Protein AF-A0A9D8AF44-F1 (afdb_monomer_lite)

Radius of gyration: 19.24 Å; chains: 1; bounding box: 56×45×48 Å

Secondary structure (DSSP, 8-state):
------S------EEEEEEEETTTEEEEEEEPP--HHHHTT-HHHHHHHHHHHHHHHHHHT-S-EE--TTHHHHHHHTT-PPPTTEE-SHHHHHHHHHHHHHHHHHHTT--GGG-EEEEE--SHHHHHHHHHHHHTT-EEEEE-SS--STTEEPTTT-HHHHHH-SEEEE--SSGGGGHHHHTTS-TT-EEEE--SSPP--TT----PEEEE--EEETT-EEESPPTTS-TTPBPHHHHHHHHHHHH-----S-HHHHHHHHHHTTEEE--B-

Sequence (273 aa):
MWIKRTGLVDTKPSFIGFARCGKCGRGLVLGIPNYIAELTKSKEKCKRVIRNLELIQRIVGVKSVAIAGQLPSVMNKCGVKLPKNFVNGVRGTVFSVVETISQVFLKHDIQKEKAQIVVIGVGYVGSILIKTLQQMKYSVVGIDIKRTKDGIVLPNEADAVLKNSRVVVVLTPRGSDFVPYMKKINKRAVVIDDTHPKIKVGDLDCGNIFYKVAVGMDGVEFFPKLPGYKKDWVPGCVVEAMSVACTADFTGKDQLLFNKQTSELGFYPHLVN

pLDDT: mean 86.73, std 12.72, range [22.44, 97.81]

Foldseek 3Di:
DDDPDPDDQDLAWDFDWKKAFPQLGIGTDTDGPDPLVVLLVDLPSLVVNLVNVVVVCVVVVAQAAFDDACSLVSCVSSVHDHPLRYDPLLLLQLLLVVQLVVVVCVVVVPDQVQAEEEEEDCPDNNVVNQVVCVVVVGHYAYEYCDCPDPRYDYPVRCLVVQQRHQEYEYPDQALVVCVSSLVRHHLNHEYEWPYVVTNDCPPDNSNYHYWYRWKFAPRIAIVPQDVPDDRRTDRSSVLVSSLCSSPVDSPPDDSVVVSVSSVVNGIHTDRHD

Structure (mmCIF, N/CA/C/O backbone):
data_AF-A0A9D8AF44-F1
#
_entry.id   AF-A0A9D8AF44-F1
#
loop_
_atom_site.group_PDB
_atom_site.id
_atom_site.type_symbol
_atom_site.label_atom_id
_atom_site.label_alt_id
_atom_site.label_comp_id
_atom_site.label_asym_id
_atom_site.label_entity_id
_atom_site.label_seq_id
_atom_site.pdbx_PDB_ins_code
_atom_site.Cartn_x
_atom_site.Cartn_y
_atom_site.Cartn_z
_atom_site.occupancy
_atom_site.B_iso_or_equiv
_atom_site.auth_seq_id
_atom_site.auth_comp_id
_atom_site.auth_asym_id
_atom_site.auth_atom_id
_atom_site.pdbx_PDB_model_num
ATOM 1 N N . MET A 1 1 ? 29.607 -26.892 -11.242 1.00 27.94 1 MET A N 1
ATOM 2 C CA . MET A 1 1 ? 30.683 -25.877 -11.251 1.00 27.94 1 MET A CA 1
ATOM 3 C C . MET A 1 1 ? 30.242 -24.714 -10.364 1.00 27.94 1 MET A C 1
ATOM 5 O O . MET A 1 1 ? 29.412 -23.918 -10.778 1.00 27.94 1 MET A O 1
ATOM 9 N N . TRP A 1 2 ? 30.686 -24.689 -9.105 1.00 22.44 2 TRP A N 1
ATOM 10 C CA . TRP A 1 2 ? 30.313 -23.657 -8.129 1.00 22.44 2 TRP A CA 1
ATOM 11 C C . TRP A 1 2 ? 31.352 -22.538 -8.161 1.00 22.44 2 TRP A C 1
ATOM 13 O O . TRP A 1 2 ? 32.463 -22.702 -7.663 1.00 22.44 2 TRP A O 1
ATOM 23 N N . ILE A 1 3 ? 31.005 -21.401 -8.763 1.00 27.06 3 ILE A N 1
ATOM 24 C CA . ILE A 1 3 ? 31.841 -20.202 -8.690 1.00 27.06 3 ILE A CA 1
ATOM 25 C C . ILE A 1 3 ? 31.595 -19.558 -7.323 1.00 27.06 3 ILE A C 1
ATOM 27 O O . ILE A 1 3 ? 30.537 -18.975 -7.079 1.00 27.06 3 ILE A O 1
ATOM 31 N N . LYS A 1 4 ? 32.587 -19.655 -6.429 1.00 28.53 4 LYS A N 1
ATOM 32 C CA . LYS A 1 4 ? 32.702 -18.794 -5.243 1.00 28.53 4 LYS A CA 1
ATOM 33 C C . LYS A 1 4 ? 32.738 -17.337 -5.720 1.00 28.53 4 LYS A C 1
ATOM 35 O O . LYS A 1 4 ? 33.758 -16.878 -6.224 1.00 28.53 4 LYS A O 1
ATOM 40 N N . ARG A 1 5 ? 31.632 -16.603 -5.573 1.00 34.19 5 ARG A N 1
ATOM 41 C CA . ARG A 1 5 ? 31.619 -15.146 -5.765 1.00 34.19 5 ARG A CA 1
ATOM 42 C C . ARG A 1 5 ? 32.232 -14.476 -4.543 1.00 34.19 5 ARG A C 1
ATOM 44 O O . ARG A 1 5 ? 31.600 -14.335 -3.502 1.00 34.19 5 ARG A O 1
ATOM 51 N N . THR A 1 6 ? 33.480 -14.070 -4.696 1.00 35.69 6 THR A N 1
ATOM 52 C CA . THR A 1 6 ? 34.176 -13.140 -3.816 1.00 35.69 6 THR A CA 1
ATOM 53 C C . THR A 1 6 ? 33.590 -11.727 -3.981 1.00 35.69 6 THR A C 1
ATOM 55 O O . THR A 1 6 ? 33.428 -11.233 -5.093 1.00 35.69 6 THR A O 1
ATOM 58 N N . GLY A 1 7 ? 33.232 -11.078 -2.868 1.00 37.19 7 GLY A N 1
ATOM 59 C CA . GLY A 1 7 ? 33.277 -9.617 -2.660 1.00 37.19 7 GLY A CA 1
ATOM 60 C C . GLY A 1 7 ? 32.427 -8.647 -3.503 1.00 37.19 7 GLY A C 1
ATOM 61 O O . GLY A 1 7 ? 32.421 -7.459 -3.187 1.00 37.19 7 GLY A O 1
ATOM 62 N N . LEU A 1 8 ? 31.706 -9.071 -4.543 1.00 40.91 8 LEU A N 1
ATOM 63 C CA . LEU A 1 8 ? 30.914 -8.170 -5.394 1.00 40.91 8 LEU A CA 1
ATOM 64 C C . LEU A 1 8 ? 29.435 -8.183 -5.003 1.00 40.91 8 LEU A C 1
ATOM 66 O O . LEU A 1 8 ? 28.703 -9.129 -5.280 1.00 40.91 8 LEU A O 1
ATOM 70 N N . VAL A 1 9 ? 28.999 -7.080 -4.398 1.00 51.41 9 VAL A N 1
ATOM 71 C CA . VAL A 1 9 ? 27.590 -6.755 -4.144 1.00 51.41 9 VAL A CA 1
ATOM 72 C C . VAL A 1 9 ? 26.854 -6.727 -5.484 1.00 51.41 9 VAL A C 1
ATOM 74 O O . VAL A 1 9 ? 27.013 -5.789 -6.274 1.00 51.41 9 VAL A O 1
ATOM 77 N N . ASP A 1 10 ? 26.085 -7.778 -5.769 1.00 63.94 10 ASP A N 1
ATOM 78 C CA . ASP A 1 10 ? 25.412 -7.916 -7.055 1.00 63.94 10 ASP A CA 1
ATOM 79 C C . ASP A 1 10 ? 24.176 -7.009 -7.107 1.00 63.94 10 ASP A C 1
ATOM 81 O O . ASP A 1 10 ? 23.141 -7.263 -6.501 1.00 63.94 10 ASP A O 1
ATOM 85 N N . THR A 1 11 ? 24.312 -5.899 -7.828 1.00 66.88 11 THR A N 1
ATOM 86 C CA . THR A 1 11 ? 23.243 -4.917 -8.096 1.00 66.88 11 THR A CA 1
ATOM 87 C C . THR A 1 11 ? 22.452 -5.273 -9.355 1.00 66.88 11 THR A C 1
ATOM 89 O O . THR A 1 11 ? 21.680 -4.450 -9.859 1.00 66.88 11 THR A O 1
ATOM 92 N N . LYS A 1 12 ? 22.667 -6.470 -9.914 1.00 82.88 12 LYS A N 1
ATOM 93 C CA . LYS A 1 12 ? 21.952 -6.953 -11.090 1.00 82.88 12 LYS A CA 1
ATOM 94 C C . LYS A 1 12 ? 20.582 -7.497 -10.675 1.00 82.88 12 LYS A C 1
ATOM 96 O O . LYS A 1 12 ? 20.511 -8.424 -9.866 1.00 82.88 12 LYS A O 1
ATOM 101 N N . PRO A 1 13 ? 19.489 -6.946 -11.228 1.00 86.75 13 PRO A N 1
ATOM 102 C CA . PRO A 1 1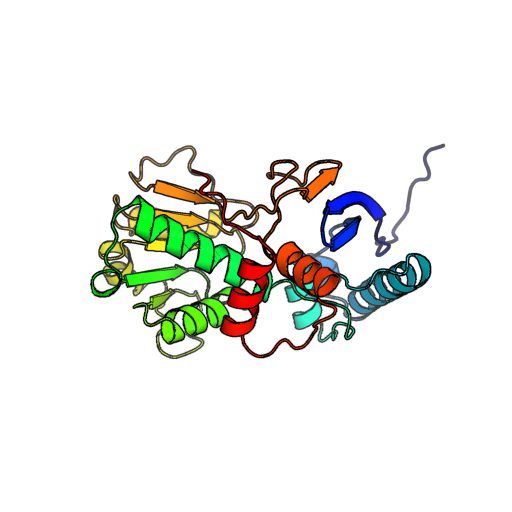3 ? 18.177 -7.558 -11.103 1.00 86.75 13 PRO A CA 1
ATOM 103 C C . PRO A 1 13 ? 18.213 -8.976 -11.681 1.00 86.75 13 PRO A C 1
ATOM 105 O O . PRO A 1 13 ? 18.765 -9.201 -12.757 1.00 86.75 13 PRO A O 1
ATOM 108 N N . SER A 1 14 ? 17.628 -9.923 -10.960 1.00 89.25 14 SER A N 1
ATOM 109 C CA . SER A 1 14 ? 17.472 -11.313 -11.378 1.00 89.25 14 SER A CA 1
ATOM 110 C C . SER A 1 14 ? 16.014 -11.574 -11.720 1.00 89.25 14 SER A C 1
ATOM 112 O O . SER A 1 14 ? 15.116 -11.098 -11.027 1.00 89.25 14 SER A O 1
ATOM 114 N N . PHE A 1 15 ? 15.765 -12.331 -12.782 1.00 90.81 15 PHE A N 1
ATOM 115 C CA . PHE A 1 15 ? 14.418 -12.784 -13.103 1.00 90.81 15 PHE A CA 1
ATOM 116 C C . PHE A 1 15 ? 13.917 -13.735 -12.012 1.00 90.81 15 PHE A C 1
ATOM 118 O O . PHE A 1 15 ? 14.604 -14.698 -11.676 1.00 90.81 15 PHE A O 1
ATOM 125 N N . ILE A 1 16 ? 12.737 -13.452 -11.456 1.00 91.31 16 ILE A N 1
ATOM 126 C CA . ILE A 1 16 ? 12.123 -14.288 -10.413 1.00 91.31 16 ILE A CA 1
ATOM 127 C C . ILE A 1 16 ? 10.718 -14.768 -10.772 1.00 91.31 16 ILE A C 1
ATOM 129 O O . ILE A 1 16 ? 10.158 -15.573 -10.035 1.00 91.31 16 ILE A O 1
ATOM 133 N N . GLY A 1 17 ? 10.146 -14.297 -11.881 1.00 93.25 17 GLY A N 1
ATOM 134 C CA . GLY A 1 17 ? 8.823 -14.712 -12.328 1.00 93.25 17 GLY A CA 1
ATOM 135 C C . GLY A 1 17 ? 8.223 -13.795 -13.381 1.00 93.25 17 GLY A C 1
ATOM 136 O O . GLY A 1 17 ? 8.816 -12.793 -13.783 1.00 93.25 17 GLY A O 1
ATOM 137 N N . PHE A 1 18 ? 7.008 -14.119 -13.799 1.00 93.94 18 PHE A N 1
ATOM 138 C CA . PHE A 1 18 ? 6.204 -13.305 -14.700 1.00 93.94 18 PHE A CA 1
ATOM 139 C C . PHE A 1 18 ? 4.831 -13.014 -14.099 1.00 93.94 18 PHE A C 1
ATOM 141 O O . PHE A 1 18 ? 4.340 -13.730 -13.226 1.00 93.94 18 PHE A O 1
ATOM 148 N N . ALA A 1 19 ? 4.213 -11.951 -14.595 1.00 92.75 19 ALA A N 1
ATOM 149 C CA . ALA A 1 19 ? 2.817 -11.629 -14.364 1.00 92.75 19 ALA A CA 1
ATOM 150 C C . ALA A 1 19 ? 2.079 -11.661 -15.704 1.00 92.75 19 ALA A C 1
ATOM 152 O O . ALA A 1 19 ? 2.614 -11.227 -16.727 1.00 92.75 19 ALA A O 1
ATOM 153 N N . ARG A 1 20 ? 0.847 -12.155 -15.714 1.00 93.12 20 ARG A N 1
ATOM 154 C CA . ARG A 1 20 ? -0.084 -12.019 -16.837 1.00 93.12 20 ARG A CA 1
ATOM 155 C C . ARG A 1 20 ? -1.310 -11.251 -16.379 1.00 93.12 20 ARG A C 1
ATOM 157 O O . ARG A 1 20 ? -1.714 -11.387 -15.234 1.00 93.12 20 ARG A O 1
ATOM 164 N N . CYS A 1 21 ? -1.876 -10.455 -17.271 1.00 89.81 21 CYS A N 1
ATOM 165 C CA . CYS A 1 21 ? -3.124 -9.735 -17.101 1.00 89.81 21 CYS A CA 1
ATOM 166 C C . CYS A 1 21 ? -3.843 -9.716 -18.449 1.00 89.81 21 CYS A C 1
ATOM 168 O O . CYS A 1 21 ? -3.271 -9.264 -19.442 1.00 89.81 21 CYS A O 1
ATOM 170 N N . GLY A 1 22 ? -5.098 -10.169 -18.490 1.00 85.50 22 GLY A N 1
ATOM 171 C CA . GLY A 1 22 ? -5.896 -10.166 -19.721 1.00 85.50 22 GLY A CA 1
ATOM 172 C C . GLY A 1 22 ? -6.021 -8.779 -20.366 1.00 85.50 22 GLY A C 1
ATOM 173 O O . GLY A 1 22 ? -6.024 -8.682 -21.588 1.00 85.50 22 GLY A O 1
ATOM 174 N N . LYS A 1 23 ? -6.053 -7.706 -19.558 1.00 85.06 23 LYS A N 1
ATOM 175 C CA . LYS A 1 23 ? -6.165 -6.318 -20.046 1.00 85.06 23 LYS A CA 1
ATOM 176 C C . LYS A 1 23 ? -4.817 -5.612 -20.239 1.00 85.06 23 LYS A C 1
ATOM 178 O O . LYS A 1 23 ? -4.648 -4.889 -21.212 1.00 85.06 23 LYS A O 1
ATOM 183 N N . CYS A 1 24 ? -3.857 -5.807 -19.329 1.00 82.38 24 CYS A N 1
ATOM 184 C CA . CYS A 1 24 ? -2.585 -5.066 -19.346 1.00 82.38 24 CYS A CA 1
ATOM 185 C C . CYS A 1 24 ? -1.422 -5.832 -20.010 1.00 82.38 24 CYS A C 1
ATOM 187 O O . CYS A 1 24 ? -0.321 -5.296 -20.128 1.00 82.38 24 CYS A O 1
ATOM 189 N N . GLY A 1 25 ? -1.634 -7.082 -20.438 1.00 87.81 25 GLY A N 1
ATOM 190 C CA . GLY A 1 25 ? -0.626 -7.906 -21.103 1.00 87.81 25 GLY A CA 1
ATOM 191 C C . GLY A 1 25 ? 0.252 -8.704 -20.134 1.00 87.81 25 GLY A C 1
ATOM 192 O O . GLY A 1 25 ? -0.232 -9.303 -19.176 1.00 87.81 25 GLY A O 1
ATOM 193 N N . ARG A 1 26 ? 1.556 -8.779 -20.412 1.00 91.12 26 ARG A N 1
ATOM 194 C CA . ARG A 1 26 ? 2.525 -9.564 -19.628 1.00 91.12 26 ARG A CA 1
ATOM 195 C C . ARG A 1 26 ? 3.536 -8.643 -18.949 1.00 91.12 26 ARG A C 1
ATOM 197 O O . ARG A 1 26 ? 3.915 -7.619 -19.507 1.00 91.12 26 ARG A O 1
ATOM 204 N N . GLY A 1 27 ? 3.994 -9.036 -17.767 1.00 91.50 27 GLY A N 1
ATOM 205 C CA . GLY A 1 27 ? 5.011 -8.340 -16.987 1.00 91.50 27 GLY A CA 1
ATOM 206 C C . GLY A 1 27 ? 6.106 -9.289 -16.513 1.00 91.50 27 GLY A C 1
ATOM 207 O O . GLY A 1 27 ? 5.894 -10.496 -16.391 1.00 91.50 27 GLY A O 1
ATOM 208 N N . LEU A 1 28 ? 7.279 -8.730 -16.225 1.00 93.38 28 LEU A N 1
ATOM 209 C CA . LEU A 1 28 ? 8.382 -9.447 -15.591 1.00 93.38 28 LEU A CA 1
ATOM 210 C C . LEU A 1 28 ? 8.469 -9.057 -14.120 1.00 93.38 28 LEU A C 1
ATOM 212 O O . LEU A 1 28 ? 8.356 -7.881 -13.773 1.00 93.38 28 LEU A O 1
ATOM 216 N N . VAL A 1 29 ? 8.727 -10.040 -13.266 1.00 93.06 29 VAL A N 1
ATOM 217 C CA . VAL A 1 29 ? 9.039 -9.833 -11.856 1.00 93.06 29 VAL A CA 1
ATOM 218 C C . VAL A 1 29 ? 10.544 -10.001 -11.687 1.00 93.06 29 VAL A C 1
ATOM 220 O O . VAL A 1 29 ? 11.110 -11.052 -12.000 1.00 93.06 29 VAL A O 1
ATOM 223 N N . LEU A 1 30 ? 11.195 -8.945 -11.201 1.00 91.50 30 LEU A N 1
ATOM 224 C CA . LEU A 1 30 ? 12.638 -8.903 -10.998 1.00 91.50 30 LEU A CA 1
ATOM 225 C C . LEU A 1 30 ? 12.951 -8.785 -9.505 1.00 91.50 30 LEU A C 1
ATOM 227 O O . LEU A 1 30 ? 12.464 -7.885 -8.824 1.00 91.50 30 LEU A O 1
ATOM 231 N N . GLY A 1 31 ? 13.786 -9.688 -9.003 1.00 88.31 31 GLY A N 1
ATOM 232 C CA . GLY A 1 31 ? 14.343 -9.633 -7.660 1.00 88.31 31 GLY A CA 1
ATOM 233 C C . GLY A 1 31 ? 15.671 -8.892 -7.678 1.00 88.31 31 GLY A C 1
ATOM 234 O O . GLY A 1 31 ? 16.541 -9.191 -8.491 1.00 88.31 31 GLY A O 1
ATOM 235 N N . ILE A 1 32 ? 15.851 -7.934 -6.775 1.00 82.56 32 ILE A N 1
ATOM 236 C CA . ILE A 1 32 ? 17.151 -7.297 -6.554 1.00 82.56 32 ILE A CA 1
ATOM 237 C C . ILE A 1 32 ? 17.734 -7.909 -5.276 1.00 82.56 32 ILE A C 1
ATOM 239 O O . ILE A 1 32 ? 17.053 -7.867 -4.248 1.00 82.56 32 ILE A O 1
ATOM 243 N N . PRO A 1 33 ? 18.948 -8.493 -5.317 1.00 71.56 33 PRO A N 1
ATOM 244 C CA . PRO A 1 33 ? 19.594 -9.051 -4.134 1.00 71.56 33 PRO A CA 1
ATOM 245 C C . PRO A 1 33 ? 19.630 -8.010 -3.008 1.00 71.56 33 PRO A C 1
ATOM 247 O O . PRO A 1 33 ? 20.189 -6.920 -3.148 1.00 71.56 33 PRO A O 1
ATOM 250 N N . ASN A 1 34 ? 18.943 -8.320 -1.909 1.00 60.84 34 ASN A N 1
ATOM 251 C CA . ASN A 1 34 ? 18.649 -7.363 -0.850 1.00 60.84 34 ASN A CA 1
ATOM 252 C C . ASN A 1 34 ? 19.887 -7.067 0.004 1.00 60.84 34 ASN A C 1
ATOM 254 O O . AS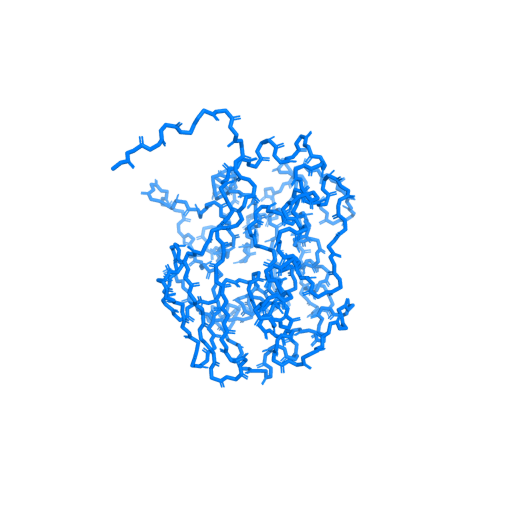N A 1 34 ? 20.182 -7.791 0.949 1.00 60.84 34 ASN A O 1
ATOM 258 N N . TYR A 1 35 ? 20.514 -5.918 -0.240 1.00 71.44 35 TYR A N 1
ATOM 259 C CA . TYR A 1 35 ? 21.354 -5.234 0.745 1.00 71.44 35 TYR A CA 1
ATOM 260 C C . TYR A 1 35 ? 20.811 -3.826 0.987 1.00 71.44 35 TYR A C 1
ATOM 262 O O . TYR A 1 35 ? 21.467 -2.831 0.686 1.00 71.44 35 TYR A O 1
ATOM 270 N N . ILE A 1 36 ? 19.584 -3.712 1.506 1.00 73.56 36 ILE A N 1
ATOM 271 C CA . ILE A 1 36 ? 18.945 -2.409 1.775 1.00 73.56 36 ILE A CA 1
ATOM 272 C C . ILE A 1 36 ? 19.860 -1.496 2.605 1.00 73.56 36 ILE A C 1
ATOM 274 O O . ILE A 1 36 ? 19.986 -0.308 2.304 1.00 73.56 36 ILE A O 1
ATOM 278 N N . ALA A 1 37 ? 20.560 -2.059 3.594 1.00 76.31 37 ALA A N 1
ATOM 279 C CA . ALA A 1 37 ? 21.530 -1.336 4.414 1.00 76.31 37 ALA A CA 1
ATOM 280 C C . ALA A 1 37 ? 22.699 -0.756 3.597 1.00 76.31 37 ALA A C 1
ATOM 282 O O . ALA A 1 37 ? 23.177 0.335 3.899 1.00 76.31 37 ALA A O 1
ATOM 283 N N . GLU A 1 38 ? 23.144 -1.449 2.550 1.00 80.25 38 GLU A N 1
ATOM 284 C CA . GLU A 1 38 ? 24.223 -0.977 1.683 1.00 80.25 38 GLU A CA 1
ATOM 285 C C . GLU A 1 38 ? 23.739 -0.000 0.615 1.00 80.25 38 GLU A C 1
ATOM 287 O O . GLU A 1 38 ? 24.419 0.988 0.343 1.00 80.25 38 GLU A O 1
ATOM 292 N N . LEU A 1 39 ? 22.573 -0.259 0.015 1.00 82.88 39 LEU A N 1
ATOM 293 C CA . LEU A 1 39 ? 21.967 0.639 -0.967 1.00 82.88 39 LEU A CA 1
ATOM 294 C C . LEU A 1 39 ? 21.691 2.004 -0.337 1.00 82.88 39 LEU A C 1
ATOM 296 O O . LEU A 1 39 ? 22.053 3.025 -0.910 1.00 82.88 39 LEU A O 1
ATOM 300 N N . THR A 1 40 ? 21.167 2.024 0.892 1.00 82.69 40 THR A N 1
ATOM 301 C CA . THR A 1 40 ? 20.897 3.268 1.634 1.00 82.69 40 THR A CA 1
ATOM 302 C C . THR A 1 40 ? 22.158 4.115 1.842 1.00 82.69 40 THR A C 1
ATOM 304 O O . THR A 1 40 ? 22.068 5.336 1.925 1.00 82.69 40 THR A O 1
ATOM 307 N N . LYS A 1 41 ? 23.338 3.486 1.892 1.00 85.69 41 LYS A N 1
ATOM 308 C CA . LYS A 1 41 ? 24.629 4.159 2.095 1.00 85.69 41 LYS A CA 1
ATOM 309 C C . LYS A 1 41 ? 25.336 4.543 0.790 1.00 85.69 41 LYS A C 1
ATOM 311 O O . LYS A 1 41 ? 26.378 5.184 0.849 1.00 85.69 41 LYS A O 1
ATOM 316 N N . SER A 1 42 ? 24.823 4.154 -0.383 1.00 87.81 42 SER A N 1
ATOM 317 C CA . SER A 1 42 ? 25.526 4.357 -1.655 1.00 87.81 42 SER A CA 1
ATOM 318 C C . SER A 1 42 ? 24.594 4.786 -2.785 1.00 87.81 42 SER A C 1
ATOM 320 O O . SER A 1 42 ? 23.938 3.974 -3.445 1.00 87.81 42 SER A O 1
ATOM 322 N N . LYS A 1 43 ? 24.623 6.089 -3.082 1.00 90.19 43 LYS A N 1
ATOM 323 C CA . LYS A 1 43 ? 23.920 6.680 -4.226 1.00 90.19 43 LYS A CA 1
ATOM 324 C C . LYS A 1 43 ? 24.340 6.036 -5.550 1.00 90.19 43 LYS A C 1
ATOM 326 O O . LYS A 1 43 ? 23.503 5.818 -6.422 1.00 90.19 43 LYS A O 1
ATOM 331 N N . GLU A 1 44 ? 25.607 5.676 -5.695 1.00 90.38 44 GLU A N 1
ATOM 332 C CA . GLU A 1 44 ? 26.180 5.048 -6.886 1.00 90.38 44 GLU A CA 1
ATOM 333 C C . GLU A 1 44 ? 25.633 3.635 -7.101 1.00 90.38 44 GLU A C 1
ATOM 335 O O . GLU A 1 44 ? 25.290 3.287 -8.234 1.00 90.38 44 GLU A O 1
ATOM 340 N N . LYS A 1 45 ? 25.461 2.841 -6.033 1.00 88.88 45 LYS A N 1
ATOM 341 C CA . LYS A 1 45 ? 24.781 1.539 -6.125 1.00 88.88 45 LYS A CA 1
ATOM 342 C C . LYS A 1 45 ? 23.311 1.714 -6.523 1.00 88.88 45 LYS A C 1
ATOM 344 O O . LYS A 1 45 ? 22.849 1.017 -7.423 1.00 88.88 45 LYS A O 1
ATOM 349 N N . CYS A 1 46 ? 22.604 2.685 -5.942 1.00 89.88 46 CYS A N 1
ATOM 350 C CA . CYS A 1 46 ? 21.223 3.012 -6.319 1.00 89.88 46 CYS A CA 1
ATOM 351 C C . CYS A 1 46 ? 21.100 3.423 -7.797 1.00 89.88 46 CYS A C 1
ATOM 353 O O . CYS A 1 46 ? 20.270 2.878 -8.523 1.00 89.88 46 CYS A O 1
ATOM 355 N N . LYS A 1 47 ? 21.985 4.302 -8.289 1.00 91.19 47 LYS A N 1
ATOM 356 C CA . LYS A 1 47 ? 22.063 4.665 -9.717 1.00 91.19 47 LYS A CA 1
ATOM 357 C C . LYS A 1 47 ? 22.316 3.442 -10.601 1.00 91.19 47 LYS A C 1
ATOM 359 O O . LYS A 1 47 ? 21.730 3.342 -11.672 1.00 91.19 47 LYS A O 1
ATOM 364 N N . ARG A 1 48 ? 23.181 2.516 -10.176 1.00 91.00 48 ARG A N 1
ATOM 365 C CA . ARG A 1 48 ? 23.489 1.293 -10.932 1.00 91.00 48 ARG A CA 1
ATOM 366 C C . ARG A 1 48 ? 22.273 0.375 -11.053 1.00 91.00 48 ARG A C 1
ATOM 368 O O . ARG A 1 48 ? 22.016 -0.124 -12.142 1.00 91.00 48 ARG A O 1
ATOM 375 N N . VAL A 1 49 ? 21.503 0.211 -9.976 1.00 90.56 49 VAL A N 1
ATOM 376 C CA . VAL A 1 49 ? 20.231 -0.529 -10.006 1.00 90.56 49 VAL A CA 1
ATOM 377 C C . VAL A 1 49 ? 19.268 0.092 -11.020 1.00 90.56 49 VAL A C 1
ATOM 379 O O . VAL A 1 49 ? 18.758 -0.624 -11.876 1.00 90.56 49 VAL A O 1
ATOM 382 N N . ILE A 1 50 ? 19.072 1.416 -10.983 1.00 91.81 50 ILE A N 1
ATOM 383 C CA . ILE A 1 50 ? 18.187 2.107 -11.937 1.00 91.81 50 ILE A CA 1
ATOM 384 C C . ILE A 1 50 ? 18.668 1.926 -13.380 1.00 91.81 50 ILE A C 1
ATOM 386 O O . ILE A 1 50 ? 17.878 1.504 -14.218 1.00 91.81 50 ILE A O 1
ATOM 390 N N . ARG A 1 51 ? 19.963 2.122 -13.662 1.00 92.50 51 ARG A N 1
ATOM 391 C CA . ARG A 1 51 ? 20.524 1.917 -15.012 1.00 92.50 51 ARG A CA 1
ATOM 392 C C . ARG A 1 51 ? 20.300 0.496 -15.533 1.00 92.50 51 ARG A C 1
ATOM 394 O O . ARG A 1 51 ? 19.976 0.320 -16.704 1.00 92.50 51 ARG A O 1
ATOM 401 N N . ASN A 1 52 ? 20.460 -0.513 -14.674 1.00 91.56 52 ASN A N 1
ATOM 402 C CA . ASN A 1 52 ? 20.209 -1.906 -15.041 1.00 91.56 52 ASN A CA 1
ATOM 403 C C . ASN A 1 52 ? 18.726 -2.135 -15.369 1.00 91.56 52 ASN A C 1
ATOM 405 O O . ASN A 1 52 ? 18.415 -2.794 -16.357 1.00 91.56 52 ASN A O 1
ATOM 409 N N . LEU A 1 53 ? 17.813 -1.566 -14.578 1.00 92.12 53 LEU A N 1
ATOM 410 C CA . LEU A 1 53 ? 16.375 -1.656 -14.838 1.00 92.12 53 LEU A CA 1
ATOM 411 C C . LEU A 1 53 ? 15.973 -0.915 -16.122 1.00 92.12 53 LEU A C 1
ATOM 413 O O . LEU A 1 53 ? 15.162 -1.435 -16.877 1.00 92.12 53 LEU A O 1
ATOM 417 N N . GLU A 1 54 ? 16.559 0.248 -16.416 1.00 92.94 54 GLU A N 1
ATOM 418 C CA . GLU A 1 54 ? 16.333 0.980 -17.674 1.00 92.94 54 GLU A CA 1
ATOM 419 C C . GLU A 1 54 ? 16.856 0.217 -18.896 1.00 92.94 54 GLU A C 1
ATOM 421 O O . GLU A 1 54 ? 16.271 0.284 -19.978 1.00 92.94 54 GLU A O 1
ATOM 426 N N . LEU A 1 55 ? 17.979 -0.494 -18.753 1.00 92.56 55 LEU A N 1
ATOM 427 C CA . LEU A 1 55 ? 18.503 -1.355 -19.809 1.00 92.56 55 LEU A CA 1
ATOM 428 C C . LEU A 1 55 ? 17.552 -2.529 -20.066 1.00 92.56 55 LEU A C 1
ATOM 430 O O . LEU A 1 55 ? 17.176 -2.764 -21.211 1.00 92.56 55 LEU A O 1
ATOM 434 N N . ILE A 1 56 ? 17.113 -3.215 -19.007 1.00 91.69 56 ILE A N 1
ATOM 435 C CA . ILE A 1 56 ? 16.136 -4.307 -19.113 1.00 91.69 56 ILE A CA 1
ATOM 436 C C . ILE A 1 56 ? 14.828 -3.792 -19.716 1.00 91.69 56 ILE A C 1
ATOM 438 O O . ILE A 1 56 ? 14.286 -4.430 -20.613 1.00 91.69 56 ILE A O 1
ATOM 442 N N . GLN A 1 57 ? 14.352 -2.619 -19.289 1.00 91.06 57 GLN A N 1
ATOM 443 C CA . GLN A 1 57 ? 13.150 -2.011 -19.848 1.00 91.06 57 GLN A CA 1
ATOM 444 C C . GLN A 1 57 ? 13.264 -1.835 -21.362 1.00 91.06 57 GLN A C 1
ATOM 446 O O . GLN A 1 57 ? 12.329 -2.186 -22.077 1.00 91.06 57 GLN A O 1
ATOM 451 N N . ARG A 1 58 ? 14.393 -1.303 -21.845 1.00 91.06 58 ARG A N 1
ATOM 452 C CA . ARG A 1 58 ? 14.628 -1.082 -23.278 1.00 91.06 58 ARG A CA 1
ATOM 453 C C . ARG A 1 58 ? 14.720 -2.385 -24.065 1.00 91.06 58 ARG A C 1
ATOM 455 O O . ARG A 1 58 ? 14.156 -2.458 -25.147 1.00 91.06 58 ARG A O 1
ATOM 462 N N . ILE A 1 59 ? 15.391 -3.398 -23.518 1.00 91.81 59 ILE A N 1
ATOM 463 C CA . ILE A 1 59 ? 15.550 -4.706 -24.173 1.00 91.81 59 ILE A CA 1
ATOM 464 C C . ILE A 1 59 ? 14.212 -5.449 -24.259 1.00 91.81 59 ILE A C 1
ATOM 466 O O . ILE A 1 59 ? 13.903 -6.044 -25.284 1.00 91.81 59 ILE A O 1
ATOM 470 N N . VAL A 1 60 ? 13.420 -5.425 -23.186 1.00 89.94 60 VAL A N 1
ATOM 471 C CA . VAL A 1 60 ? 12.146 -6.158 -23.107 1.00 89.94 60 VAL A CA 1
ATOM 472 C C . VAL A 1 60 ? 10.991 -5.365 -23.733 1.00 89.94 60 VAL A C 1
ATOM 474 O O . VAL A 1 60 ? 9.989 -5.949 -24.132 1.00 89.94 60 VAL A O 1
ATOM 477 N N . GLY A 1 61 ? 11.110 -4.039 -23.821 1.00 88.00 61 GLY A N 1
ATOM 478 C CA . GLY A 1 61 ? 10.067 -3.162 -24.353 1.00 88.00 61 GLY A CA 1
ATOM 479 C C . GLY A 1 61 ? 8.892 -2.943 -23.393 1.00 88.00 61 GLY A C 1
ATOM 480 O O . GLY A 1 61 ? 7.760 -2.766 -23.840 1.00 88.00 61 GLY A O 1
ATOM 481 N N . VAL A 1 62 ? 9.117 -2.970 -22.071 1.00 86.81 62 VAL A N 1
ATOM 482 C CA . VAL A 1 62 ? 8.023 -2.763 -21.098 1.00 86.81 62 VAL A CA 1
ATOM 483 C C . VAL A 1 62 ? 7.610 -1.291 -21.007 1.00 86.81 62 VAL A C 1
ATOM 485 O O . VAL A 1 62 ? 8.448 -0.387 -20.937 1.00 86.81 62 VAL A O 1
ATOM 488 N N . LYS A 1 63 ? 6.295 -1.047 -20.949 1.00 85.25 63 LYS A N 1
ATOM 489 C CA . LYS A 1 63 ? 5.716 0.306 -20.881 1.00 85.25 63 LYS A CA 1
ATOM 490 C C . LYS A 1 63 ? 6.037 1.018 -19.566 1.00 85.25 63 LYS A C 1
ATOM 492 O O . LYS A 1 63 ? 6.367 2.199 -19.576 1.00 85.25 63 LYS A O 1
ATOM 497 N N . SER A 1 64 ? 5.966 0.302 -18.447 1.00 87.81 64 SER A N 1
ATOM 498 C CA . SER A 1 64 ? 6.164 0.846 -17.103 1.00 87.81 64 SER A CA 1
ATOM 499 C C . SER A 1 64 ? 6.975 -0.108 -16.224 1.00 87.81 64 SER A C 1
ATOM 501 O O . SER A 1 64 ? 7.037 -1.312 -16.478 1.00 87.81 64 SER A O 1
ATOM 503 N N . VAL A 1 65 ? 7.606 0.437 -15.182 1.00 89.44 65 VAL A N 1
ATOM 504 C CA . VAL A 1 65 ? 8.358 -0.331 -14.178 1.00 89.44 65 VAL A CA 1
ATOM 505 C C . VAL A 1 65 ? 7.915 0.087 -12.776 1.00 89.44 65 VAL A C 1
ATOM 507 O O . VAL A 1 65 ? 8.095 1.239 -12.388 1.00 89.44 65 VAL A O 1
ATOM 510 N N . ALA A 1 66 ? 7.369 -0.841 -11.988 1.00 88.12 66 ALA A N 1
ATOM 511 C CA . ALA A 1 66 ? 7.151 -0.617 -10.557 1.00 88.12 66 ALA A CA 1
ATOM 512 C C . ALA A 1 66 ? 8.440 -0.857 -9.773 1.00 88.12 66 ALA A C 1
ATOM 514 O O . ALA A 1 66 ? 9.057 -1.918 -9.872 1.00 88.12 66 ALA A O 1
ATOM 515 N N . ILE A 1 67 ? 8.793 0.098 -8.919 1.00 88.25 67 ILE A N 1
ATOM 516 C CA . ILE A 1 67 ? 9.747 -0.119 -7.839 1.00 88.25 67 ILE A CA 1
ATOM 517 C C . ILE A 1 67 ? 8.948 -0.480 -6.586 1.00 88.25 67 ILE A C 1
ATOM 519 O O . ILE A 1 67 ? 8.173 0.327 -6.083 1.00 88.25 67 ILE A O 1
ATOM 523 N N . ALA A 1 68 ? 9.130 -1.704 -6.094 1.00 81.62 68 ALA A N 1
ATOM 524 C CA . ALA A 1 68 ? 8.359 -2.262 -4.987 1.00 81.62 68 ALA A CA 1
ATOM 525 C C . ALA A 1 68 ? 9.172 -2.376 -3.685 1.00 81.62 68 ALA A C 1
ATOM 527 O O . ALA A 1 68 ? 10.407 -2.313 -3.672 1.00 81.62 68 ALA A O 1
ATOM 528 N N . GLY A 1 69 ? 8.461 -2.583 -2.574 1.00 78.44 69 GLY A N 1
ATOM 529 C CA . GLY A 1 69 ? 9.050 -2.826 -1.259 1.00 78.44 69 GLY A CA 1
ATOM 530 C C . GLY A 1 69 ? 9.764 -1.600 -0.689 1.00 78.44 69 GLY A C 1
ATOM 531 O O . GLY A 1 69 ? 9.245 -0.489 -0.713 1.00 78.44 69 GLY A O 1
ATOM 532 N N . GLN A 1 70 ? 10.970 -1.796 -0.153 1.00 78.31 70 GLN A N 1
ATOM 533 C CA . GLN A 1 70 ? 11.734 -0.727 0.505 1.00 78.31 70 GLN A CA 1
ATOM 534 C C . GLN A 1 70 ? 12.518 0.156 -0.480 1.00 78.31 70 GLN A C 1
ATOM 536 O O . GLN A 1 70 ? 12.952 1.252 -0.115 1.00 78.31 70 GLN A O 1
ATOM 541 N N . LEU A 1 71 ? 12.683 -0.286 -1.731 1.00 83.69 71 LEU A N 1
ATOM 542 C CA . LEU A 1 71 ? 13.485 0.411 -2.736 1.00 83.69 71 LEU A CA 1
ATOM 543 C C . LEU A 1 71 ? 13.030 1.851 -3.019 1.00 83.69 71 LEU A C 1
ATOM 545 O O . LEU A 1 71 ? 13.914 2.702 -3.087 1.00 83.69 71 LEU A O 1
ATOM 549 N N . PRO A 1 72 ? 11.730 2.198 -3.120 1.00 84.75 72 PRO A N 1
ATOM 550 C CA . PRO A 1 72 ? 11.333 3.587 -3.357 1.00 84.75 72 PRO A CA 1
ATOM 551 C C . PRO A 1 72 ? 11.832 4.534 -2.262 1.00 84.75 72 PRO A C 1
ATOM 553 O O . PRO A 1 72 ? 12.358 5.609 -2.550 1.00 84.75 72 PRO A O 1
ATOM 556 N N . SER A 1 73 ? 11.735 4.106 -0.997 1.00 81.69 73 SER A N 1
ATOM 557 C CA . SER A 1 73 ? 12.239 4.873 0.145 1.00 81.69 73 SER A CA 1
ATOM 558 C C . SER A 1 73 ? 13.761 5.023 0.093 1.00 81.69 73 SER A C 1
ATOM 560 O O . SER A 1 73 ? 14.278 6.116 0.319 1.00 81.69 73 SER A O 1
ATOM 562 N N . VAL A 1 74 ? 14.479 3.950 -0.251 1.00 86.06 74 VAL A N 1
ATOM 563 C CA . VAL A 1 74 ? 15.942 3.966 -0.410 1.00 86.06 74 VAL A CA 1
ATOM 564 C C . VAL A 1 74 ? 16.371 4.915 -1.530 1.00 86.06 74 VAL A C 1
ATOM 566 O O . VAL A 1 74 ? 17.222 5.770 -1.301 1.00 86.06 74 VAL A O 1
ATOM 569 N N . MET A 1 75 ? 15.751 4.829 -2.711 1.00 88.44 75 MET A N 1
ATOM 570 C CA . MET A 1 75 ? 16.052 5.710 -3.847 1.00 88.44 75 MET A CA 1
ATOM 571 C C . MET A 1 75 ? 15.836 7.178 -3.481 1.00 88.44 75 MET A C 1
ATOM 573 O O . MET A 1 75 ? 16.699 8.014 -3.754 1.00 88.44 75 MET A O 1
ATOM 577 N N . ASN A 1 76 ? 14.732 7.475 -2.788 1.00 85.94 76 ASN A N 1
ATOM 578 C CA . ASN A 1 76 ? 14.438 8.819 -2.307 1.00 85.94 76 ASN A CA 1
ATOM 579 C C . ASN A 1 76 ? 15.497 9.317 -1.306 1.00 85.94 76 ASN A C 1
ATOM 581 O O . ASN A 1 76 ? 16.024 10.413 -1.474 1.00 85.94 76 ASN A O 1
ATOM 585 N N . LYS A 1 77 ? 15.877 8.500 -0.310 1.00 86.06 77 LYS A N 1
ATOM 586 C CA . LYS A 1 77 ? 16.929 8.843 0.670 1.00 86.06 77 LYS A CA 1
ATOM 587 C C . LYS A 1 77 ? 18.289 9.089 0.016 1.00 86.06 77 LYS A C 1
ATOM 589 O O . LYS A 1 77 ? 19.010 9.987 0.431 1.00 86.06 77 LYS A O 1
ATOM 594 N N . CYS A 1 78 ? 18.630 8.330 -1.022 1.00 88.12 78 CYS A N 1
ATOM 595 C CA . CYS A 1 78 ? 19.865 8.523 -1.782 1.00 88.12 78 CYS A CA 1
ATOM 596 C C . CYS A 1 78 ? 19.793 9.689 -2.789 1.00 88.12 78 CYS A C 1
ATOM 598 O O . CYS A 1 78 ? 20.773 9.954 -3.492 1.00 88.12 78 CYS A O 1
ATOM 600 N N . GLY A 1 79 ? 18.648 10.368 -2.910 1.00 89.12 79 GLY A N 1
ATOM 601 C CA . GLY A 1 79 ? 18.443 11.443 -3.880 1.00 89.12 79 GLY A CA 1
ATOM 602 C C . GLY A 1 79 ? 18.569 10.967 -5.331 1.00 89.12 79 GLY A C 1
ATOM 603 O O . GLY A 1 79 ? 19.140 11.676 -6.165 1.00 89.12 79 GLY A O 1
ATOM 604 N N . VAL A 1 80 ? 18.112 9.747 -5.625 1.00 89.56 80 VAL A N 1
ATOM 605 C CA . VAL A 1 80 ? 18.040 9.186 -6.981 1.00 89.56 80 VAL A CA 1
ATOM 606 C C . VAL A 1 80 ? 16.615 9.354 -7.494 1.00 89.56 80 VAL A C 1
ATOM 608 O O . VAL A 1 80 ? 15.675 8.782 -6.948 1.00 89.56 80 VAL A O 1
ATOM 611 N N . LYS A 1 81 ? 16.456 10.156 -8.551 1.00 89.31 81 LYS A N 1
ATOM 612 C CA . LYS A 1 81 ? 15.166 10.334 -9.222 1.00 89.31 81 LYS A CA 1
ATOM 613 C C . LYS A 1 81 ? 14.850 9.099 -10.060 1.00 89.31 81 LYS A C 1
ATOM 615 O O . LYS A 1 81 ? 15.727 8.586 -10.753 1.00 89.31 81 LYS A O 1
ATOM 620 N N . LEU A 1 82 ? 13.602 8.645 -9.995 1.00 88.50 82 LEU A N 1
ATOM 621 C CA . LEU A 1 82 ? 13.118 7.578 -10.861 1.00 88.50 82 LEU A CA 1
ATOM 622 C C . LEU A 1 82 ? 12.898 8.117 -12.287 1.00 88.50 82 LEU A C 1
ATOM 624 O O . LEU A 1 82 ? 12.464 9.265 -12.431 1.00 88.50 82 LEU A O 1
ATOM 628 N N . PRO A 1 83 ? 13.190 7.324 -13.333 1.00 89.44 83 PRO A N 1
ATOM 629 C CA . PRO A 1 83 ? 12.862 7.687 -14.710 1.00 89.44 83 PRO A CA 1
ATOM 630 C C . PRO A 1 83 ? 11.351 7.877 -14.908 1.00 89.44 83 PRO A C 1
ATOM 632 O O . PRO A 1 83 ? 10.546 7.350 -14.144 1.00 89.44 83 PRO A O 1
ATOM 635 N N . LYS A 1 84 ? 10.948 8.585 -15.971 1.00 84.31 84 LYS A N 1
ATOM 636 C CA . LYS A 1 84 ? 9.533 8.920 -16.241 1.00 84.31 84 LYS A CA 1
ATOM 637 C C . LYS A 1 84 ? 8.613 7.692 -16.279 1.00 84.31 84 LYS A C 1
ATOM 639 O O . LYS A 1 84 ? 7.490 7.762 -15.797 1.00 84.31 84 LYS A O 1
ATOM 644 N N . ASN A 1 85 ? 9.104 6.577 -16.820 1.00 86.56 85 ASN A N 1
ATOM 645 C CA . ASN A 1 85 ? 8.316 5.353 -16.977 1.00 86.56 85 ASN A CA 1
ATOM 646 C C . ASN A 1 85 ? 8.323 4.457 -15.725 1.00 86.56 85 ASN A C 1
ATOM 648 O O . ASN A 1 85 ? 7.841 3.324 -15.763 1.00 86.56 85 ASN A O 1
ATOM 652 N N . PHE A 1 86 ? 8.910 4.931 -14.628 1.00 90.62 86 PHE A N 1
ATOM 653 C CA . PHE A 1 86 ? 9.008 4.199 -13.378 1.00 90.62 86 PHE A CA 1
ATOM 654 C C . PHE A 1 86 ? 8.023 4.779 -12.372 1.00 90.62 86 PHE A C 1
ATOM 656 O O . PHE A 1 86 ? 7.917 5.993 -12.210 1.00 90.62 86 PHE A O 1
ATOM 663 N N . VAL A 1 87 ? 7.351 3.895 -11.647 1.00 89.44 87 VAL A N 1
ATOM 664 C CA . VAL A 1 87 ? 6.436 4.262 -10.569 1.00 89.44 87 VAL A CA 1
ATOM 665 C C . VAL A 1 87 ? 6.966 3.753 -9.237 1.00 89.44 87 VAL A C 1
ATOM 667 O O . VAL A 1 87 ? 7.635 2.722 -9.157 1.00 89.44 87 VAL A O 1
ATOM 670 N N . ASN A 1 88 ? 6.675 4.496 -8.175 1.00 88.75 88 ASN A N 1
ATOM 671 C CA . ASN A 1 88 ? 7.066 4.146 -6.809 1.00 88.75 88 ASN A CA 1
ATOM 672 C C . ASN A 1 88 ? 6.008 3.297 -6.082 1.00 88.75 88 ASN A C 1
ATOM 674 O O . ASN A 1 88 ? 6.241 2.895 -4.944 1.00 88.75 88 ASN A O 1
ATOM 678 N N . GLY A 1 89 ? 4.859 3.054 -6.722 1.00 89.69 89 GLY A N 1
ATOM 679 C CA . GLY A 1 89 ? 3.792 2.201 -6.216 1.00 89.69 89 GLY A CA 1
ATOM 680 C C . GLY A 1 89 ? 2.903 2.844 -5.153 1.00 89.69 89 GLY A C 1
ATOM 681 O O . GLY A 1 89 ? 1.984 2.197 -4.656 1.00 89.69 89 GLY A O 1
ATOM 682 N N . VAL A 1 90 ? 3.149 4.100 -4.777 1.00 90.12 90 VAL A N 1
ATOM 683 C CA . VAL A 1 90 ? 2.422 4.738 -3.678 1.00 90.12 90 VAL A CA 1
ATOM 684 C C . VAL A 1 90 ? 0.954 4.911 -3.991 1.00 90.12 90 VAL A C 1
ATOM 686 O O . VAL A 1 90 ? 0.130 4.690 -3.107 1.00 90.12 90 VAL A O 1
ATOM 689 N N . ARG A 1 91 ? 0.604 5.280 -5.225 1.00 92.19 91 ARG A N 1
ATOM 690 C CA . ARG A 1 91 ? -0.805 5.492 -5.557 1.00 92.19 91 ARG A CA 1
ATOM 691 C C . ARG A 1 91 ? -1.580 4.202 -5.545 1.00 92.19 91 ARG A C 1
ATOM 693 O O . ARG A 1 91 ? -2.694 4.183 -5.038 1.00 92.19 91 ARG A O 1
ATOM 700 N N . GLY A 1 92 ? -0.976 3.147 -6.080 1.00 93.62 92 GLY A N 1
ATOM 701 C CA . GLY A 1 92 ? -1.563 1.818 -6.076 1.00 93.62 92 GLY A CA 1
ATOM 702 C C . GLY A 1 92 ? -1.751 1.297 -4.652 1.00 93.62 92 GLY A C 1
ATOM 703 O O . GLY A 1 92 ? -2.800 0.736 -4.341 1.00 93.62 92 GLY A O 1
ATOM 704 N N . THR A 1 93 ? -0.801 1.562 -3.749 1.00 94.00 93 THR A N 1
ATOM 705 C CA . THR A 1 93 ? -0.968 1.265 -2.321 1.00 94.00 93 THR A CA 1
ATOM 706 C C . THR A 1 93 ? -2.093 2.087 -1.691 1.00 94.00 93 THR A C 1
ATOM 708 O O . THR A 1 93 ? -2.969 1.506 -1.060 1.00 94.00 93 THR A O 1
ATOM 711 N N . VAL A 1 94 ? -2.128 3.410 -1.885 1.00 95.69 94 VAL A N 1
ATOM 712 C CA . VAL A 1 94 ? -3.198 4.263 -1.333 1.00 95.69 94 VAL A CA 1
ATOM 713 C C . VAL A 1 94 ? -4.569 3.831 -1.854 1.00 95.69 94 VAL A C 1
ATOM 715 O O . VAL A 1 94 ? -5.487 3.690 -1.055 1.00 95.69 94 VAL A O 1
ATOM 718 N N . PHE A 1 95 ? -4.695 3.556 -3.154 1.00 96.31 95 PHE A N 1
ATOM 719 C CA . PHE A 1 95 ? -5.897 2.977 -3.753 1.00 96.31 95 PHE A CA 1
ATOM 720 C C . PHE A 1 95 ? -6.303 1.682 -3.045 1.00 96.31 95 PHE A C 1
ATOM 722 O O . PHE A 1 95 ? -7.419 1.576 -2.552 1.00 96.31 95 PHE A O 1
ATOM 729 N N . SER A 1 96 ? -5.374 0.730 -2.920 1.00 96.31 96 SER A N 1
ATOM 730 C CA . SER A 1 96 ? -5.642 -0.577 -2.307 1.00 96.31 96 SER A CA 1
ATOM 731 C C . SER A 1 96 ? -6.148 -0.447 -0.870 1.00 96.31 96 SER A C 1
ATOM 733 O O . SER A 1 96 ? -7.082 -1.140 -0.464 1.00 96.31 96 SER A O 1
ATOM 735 N N . VAL A 1 97 ? -5.555 0.467 -0.098 1.00 97.31 97 VAL A N 1
ATOM 736 C CA . VAL A 1 97 ? -5.971 0.750 1.278 1.00 97.31 97 VAL A CA 1
ATOM 737 C C . VAL A 1 97 ? -7.345 1.426 1.309 1.00 97.31 97 VAL A C 1
ATOM 739 O O . VAL A 1 97 ? -8.189 1.013 2.097 1.00 97.31 97 VAL A O 1
ATOM 742 N N . VAL A 1 98 ? -7.600 2.424 0.454 1.00 97.44 98 VAL A N 1
ATOM 743 C CA . VAL A 1 98 ? -8.901 3.118 0.364 1.00 97.44 98 VAL A CA 1
ATOM 744 C C . VAL A 1 98 ? -10.023 2.148 0.001 1.00 97.44 98 VAL A C 1
ATOM 746 O O . VAL A 1 98 ? -11.062 2.153 0.655 1.00 97.44 98 VAL A O 1
ATOM 749 N N . GLU A 1 99 ? -9.802 1.278 -0.979 1.00 97.06 99 GLU A N 1
ATOM 750 C CA . GLU A 1 99 ? -10.768 0.249 -1.366 1.00 97.06 99 GLU A CA 1
ATOM 751 C C . GLU A 1 99 ? -11.033 -0.737 -0.222 1.00 97.06 99 GLU A C 1
ATOM 753 O O . GLU A 1 99 ? -12.182 -1.070 0.072 1.00 97.06 99 GLU A O 1
ATOM 758 N N . THR A 1 100 ? -9.980 -1.151 0.490 1.00 96.81 100 THR A N 1
ATOM 759 C CA . THR A 1 100 ? -10.117 -2.015 1.672 1.00 96.81 100 THR A CA 1
ATOM 760 C C . THR A 1 100 ? -10.917 -1.323 2.779 1.00 96.81 100 THR A C 1
ATOM 762 O O . THR A 1 100 ? -11.794 -1.946 3.373 1.00 96.81 100 THR A O 1
ATOM 765 N N . ILE A 1 101 ? -10.672 -0.031 3.034 1.00 97.12 101 ILE A N 1
ATOM 766 C CA . ILE A 1 101 ? -11.443 0.780 3.990 1.00 97.12 101 ILE A CA 1
ATOM 767 C C . ILE A 1 101 ? -12.919 0.811 3.588 1.00 97.12 101 ILE A C 1
ATOM 769 O O . ILE A 1 101 ? -13.765 0.484 4.415 1.00 97.12 101 ILE A O 1
ATOM 773 N N . SER A 1 102 ? -13.238 1.151 2.337 1.00 95.62 102 SER A N 1
ATOM 774 C CA . SER A 1 102 ? -14.622 1.206 1.849 1.00 95.62 102 SER A CA 1
ATOM 775 C C . SER A 1 102 ? -15.355 -0.122 2.063 1.00 95.62 102 SER A C 1
ATOM 777 O O . SER A 1 102 ? -16.476 -0.141 2.571 1.00 95.62 102 SER A O 1
ATOM 779 N N . GLN A 1 103 ? -14.703 -1.246 1.758 1.00 95.69 103 GLN A N 1
ATOM 780 C CA . GLN A 1 103 ? -15.282 -2.574 1.965 1.00 95.69 103 GLN A CA 1
ATOM 781 C C . GLN A 1 103 ? -15.418 -2.958 3.440 1.00 95.69 103 GLN A C 1
ATOM 783 O O . GLN A 1 103 ? -16.393 -3.603 3.819 1.00 95.69 103 GLN A O 1
ATOM 788 N N . VAL A 1 104 ? -14.468 -2.564 4.290 1.00 96.06 104 VAL A N 1
ATOM 789 C CA . VAL A 1 104 ? -14.574 -2.742 5.744 1.00 96.06 104 VAL A CA 1
ATOM 790 C C . VAL A 1 104 ? -15.758 -1.952 6.294 1.00 96.06 104 VAL A C 1
ATOM 792 O O . VAL A 1 104 ? -16.525 -2.495 7.085 1.00 96.06 104 VAL A O 1
ATOM 795 N N . PHE A 1 105 ? -15.945 -0.705 5.861 1.00 96.06 105 PHE A N 1
ATOM 796 C CA . PHE A 1 105 ? -17.075 0.108 6.303 1.00 96.06 105 PHE A CA 1
ATOM 797 C C . PHE A 1 105 ? -18.406 -0.532 5.908 1.00 96.06 105 PHE A C 1
ATOM 799 O O . PHE A 1 105 ? -19.287 -0.653 6.754 1.00 96.06 105 PHE A O 1
ATOM 806 N N . LEU A 1 106 ? -18.516 -1.018 4.669 1.00 95.44 106 LEU A N 1
ATOM 807 C CA . LEU A 1 106 ? -19.706 -1.719 4.192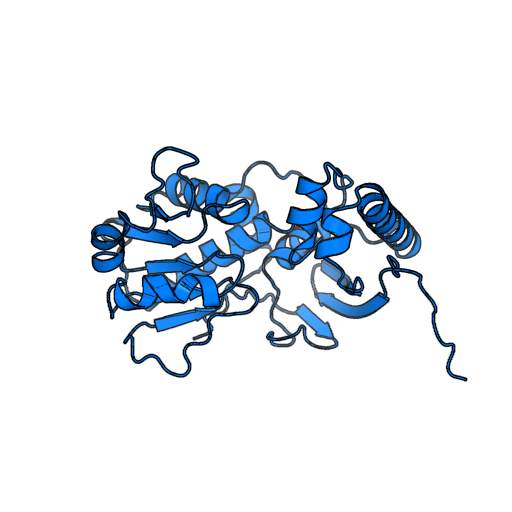 1.00 95.44 106 LEU A CA 1
ATOM 808 C C . LEU A 1 106 ? -19.960 -3.024 4.964 1.00 95.44 106 LEU A C 1
ATOM 810 O O . LEU A 1 106 ? -21.062 -3.251 5.453 1.00 95.44 106 LEU A O 1
ATOM 814 N N . LYS A 1 107 ? -18.940 -3.878 5.106 1.00 95.69 107 LYS A N 1
ATOM 815 C CA . LYS A 1 107 ? -19.072 -5.202 5.736 1.00 95.69 107 LYS A CA 1
ATOM 816 C C . LYS A 1 107 ? -19.442 -5.134 7.216 1.00 95.69 107 LYS A C 1
ATOM 818 O O . LYS A 1 107 ? -20.123 -6.028 7.708 1.00 95.69 107 LYS A O 1
ATOM 823 N N . HIS A 1 108 ? -18.953 -4.119 7.925 1.00 94.38 108 HIS A N 1
ATOM 824 C CA . HIS A 1 108 ? -19.152 -3.963 9.370 1.00 94.38 108 HIS A CA 1
ATOM 825 C C . HIS A 1 108 ? -20.193 -2.894 9.722 1.00 94.38 108 HIS A C 1
ATOM 827 O O . HIS A 1 108 ? -20.258 -2.491 10.881 1.00 94.38 108 HIS A O 1
ATOM 833 N N . ASP A 1 109 ? -20.970 -2.422 8.737 1.00 95.00 109 ASP A N 1
ATOM 834 C CA . ASP A 1 109 ? -21.989 -1.372 8.891 1.00 95.00 109 ASP A CA 1
ATOM 835 C C . ASP A 1 109 ? -21.471 -0.139 9.666 1.00 95.00 109 ASP A C 1
ATOM 837 O O . ASP A 1 109 ? -22.071 0.384 10.611 1.00 95.00 109 ASP A O 1
ATOM 841 N N . ILE A 1 110 ? -20.267 0.311 9.303 1.00 94.56 110 ILE A N 1
ATOM 842 C CA . ILE A 1 110 ? -19.627 1.461 9.937 1.00 94.56 110 ILE A CA 1
ATOM 843 C C . ILE A 1 110 ? -20.095 2.724 9.221 1.00 94.56 110 ILE A C 1
ATOM 845 O O . ILE A 1 110 ? -19.723 2.996 8.082 1.00 94.56 110 ILE A O 1
ATOM 849 N N . GLN A 1 111 ? -20.869 3.536 9.932 1.00 92.94 111 GLN A N 1
ATOM 850 C CA . GLN A 1 111 ? -21.339 4.827 9.440 1.00 92.94 111 GLN A CA 1
ATOM 851 C C . GLN A 1 111 ? -20.182 5.831 9.387 1.00 92.94 111 GLN A C 1
ATOM 853 O O . GLN A 1 111 ? -19.522 6.101 10.398 1.00 92.94 111 GLN A O 1
ATOM 858 N N . LYS A 1 112 ? -19.940 6.392 8.201 1.00 91.81 112 LYS A N 1
ATOM 859 C CA . LYS A 1 112 ? -18.780 7.236 7.897 1.00 91.81 112 LYS A CA 1
ATOM 860 C C . LYS A 1 112 ? -18.679 8.480 8.773 1.00 91.81 112 LYS A C 1
ATOM 862 O O . LYS A 1 112 ? -17.587 8.847 9.194 1.00 91.81 112 LYS A O 1
ATOM 867 N N . GLU A 1 113 ? -19.810 9.086 9.097 1.00 90.69 113 GLU A N 1
ATOM 868 C CA . GLU A 1 113 ? -19.923 10.320 9.878 1.00 90.69 113 GLU A CA 1
ATOM 869 C C . GLU A 1 113 ? -19.658 10.077 11.369 1.00 90.69 113 GLU A C 1
ATOM 871 O O . GLU A 1 113 ? -19.330 11.003 12.107 1.00 90.69 113 GLU A O 1
ATOM 876 N N . LYS A 1 114 ? -19.794 8.825 11.822 1.00 88.31 114 LYS A N 1
ATOM 877 C CA . LYS A 1 114 ? -19.665 8.424 13.231 1.00 88.31 114 LYS A CA 1
ATOM 878 C C . LYS A 1 114 ? -18.334 7.745 13.540 1.00 88.31 114 LYS A C 1
ATOM 880 O O . LYS A 1 114 ? -18.068 7.428 14.698 1.00 88.31 114 LYS A O 1
ATOM 885 N N . ALA A 1 115 ? -17.516 7.478 12.525 1.00 91.44 115 ALA A N 1
ATOM 886 C CA . ALA A 1 115 ? -16.289 6.716 12.666 1.00 91.44 115 ALA A CA 1
ATOM 887 C C . ALA A 1 115 ? -15.059 7.573 12.378 1.00 91.44 115 ALA A C 1
ATOM 889 O O . ALA A 1 115 ? -14.962 8.248 11.355 1.00 91.44 115 ALA A O 1
ATOM 890 N N . GLN A 1 116 ? -14.083 7.485 13.277 1.00 93.44 116 GLN A N 1
ATOM 891 C CA . GLN A 1 116 ? -12.747 8.012 13.058 1.00 93.44 116 GLN A CA 1
ATOM 892 C C . GLN A 1 116 ? -11.820 6.883 12.604 1.00 93.44 116 GLN A C 1
ATOM 894 O O . GLN A 1 116 ? -11.749 5.828 13.245 1.00 93.44 116 GLN A O 1
ATOM 899 N N . ILE A 1 117 ? -11.107 7.124 11.506 1.00 96.75 117 ILE A N 1
ATOM 900 C CA . ILE A 1 117 ? -10.036 6.265 11.006 1.00 96.75 117 ILE A CA 1
ATOM 901 C C . ILE A 1 117 ? -8.725 6.711 11.647 1.00 96.75 117 ILE A C 1
ATOM 903 O O . ILE A 1 117 ? -8.366 7.888 11.605 1.00 96.75 117 ILE A O 1
ATOM 907 N N . VAL A 1 118 ? -7.974 5.771 12.201 1.00 97.06 118 VAL A N 1
ATOM 908 C CA . VAL A 1 118 ? -6.622 6.032 12.702 1.00 97.06 118 VAL A CA 1
ATOM 909 C C . VAL A 1 118 ? -5.609 5.460 11.727 1.00 97.06 118 VAL A C 1
ATOM 911 O O . VAL A 1 118 ? -5.693 4.288 11.388 1.00 97.06 118 VAL A O 1
ATOM 914 N N . VAL A 1 119 ? -4.637 6.257 11.288 1.00 97.50 119 VAL A N 1
ATOM 915 C CA . VAL A 1 119 ? -3.538 5.804 10.421 1.00 97.50 119 VAL A CA 1
ATOM 916 C C . VAL A 1 119 ? -2.240 5.799 11.221 1.00 97.50 119 VAL A C 1
ATOM 918 O O . VAL A 1 119 ? -1.728 6.859 11.574 1.00 97.50 119 VAL A O 1
ATOM 921 N N . ILE A 1 120 ? -1.685 4.618 11.489 1.00 95.94 120 ILE A N 1
ATOM 922 C CA . ILE A 1 120 ? -0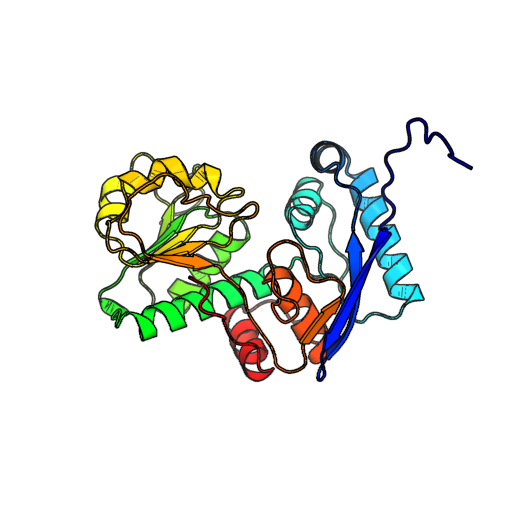.407 4.447 12.190 1.00 95.94 120 ILE A CA 1
ATOM 923 C C . ILE A 1 120 ? 0.713 4.300 11.158 1.00 95.94 120 ILE A C 1
ATOM 925 O O . ILE A 1 120 ? 0.725 3.346 10.382 1.00 95.94 120 ILE A O 1
ATOM 929 N N . GLY A 1 121 ? 1.668 5.230 11.165 1.00 94.06 121 GLY A N 1
ATOM 930 C CA . GLY A 1 121 ? 2.725 5.342 10.156 1.00 94.06 121 GLY A CA 1
ATOM 931 C C . GLY A 1 121 ? 2.374 6.374 9.084 1.00 94.06 121 GLY A C 1
ATOM 932 O O . GLY A 1 121 ? 1.898 6.047 7.997 1.00 94.06 121 GLY A O 1
ATOM 933 N N . VAL A 1 122 ? 2.668 7.645 9.355 1.00 93.00 122 VAL A N 1
ATOM 934 C CA . VAL A 1 122 ? 2.360 8.802 8.495 1.00 93.00 122 VAL A CA 1
ATOM 935 C C . VAL A 1 122 ? 3.571 9.173 7.631 1.00 93.00 122 VAL A C 1
ATOM 937 O O . VAL A 1 122 ? 3.931 10.333 7.434 1.00 93.00 122 VAL A O 1
ATOM 940 N N . GLY A 1 123 ? 4.208 8.144 7.073 1.00 88.19 123 GLY A N 1
ATOM 941 C CA . GLY A 1 123 ? 5.314 8.289 6.137 1.00 88.19 123 GLY A CA 1
ATOM 942 C C . GLY A 1 123 ? 4.851 8.665 4.727 1.00 88.19 123 GLY A C 1
ATOM 943 O O . GLY A 1 123 ? 3.901 9.422 4.507 1.00 88.19 123 GLY A O 1
ATOM 944 N N . TYR A 1 124 ? 5.537 8.104 3.732 1.00 84.56 124 TYR A N 1
ATOM 945 C CA . TYR A 1 124 ? 5.309 8.446 2.329 1.00 84.56 124 TYR A CA 1
ATOM 946 C C . TYR A 1 124 ? 3.893 8.079 1.851 1.00 84.56 124 TYR A C 1
ATOM 948 O O . TYR A 1 124 ? 3.189 8.936 1.329 1.00 84.56 124 TYR A O 1
ATOM 956 N N . VAL A 1 125 ? 3.445 6.848 2.120 1.00 91.06 125 VAL A N 1
ATOM 957 C CA . VAL A 1 125 ? 2.080 6.386 1.808 1.00 91.06 125 VAL A CA 1
ATOM 958 C C . VAL A 1 125 ? 1.055 7.028 2.746 1.00 91.06 125 VAL A C 1
ATOM 960 O O . VAL A 1 125 ? 0.085 7.621 2.281 1.00 91.06 125 VAL A O 1
ATOM 963 N N . GLY A 1 126 ? 1.288 6.965 4.063 1.00 93.88 126 GLY A N 1
ATOM 964 C CA . GLY A 1 126 ? 0.316 7.415 5.065 1.00 93.88 126 GLY A CA 1
ATOM 965 C C . GLY A 1 126 ? -0.066 8.888 4.941 1.00 93.88 126 GLY A C 1
ATOM 966 O O . GLY A 1 126 ? -1.238 9.231 5.067 1.00 93.88 126 GLY A O 1
ATOM 967 N N . SER A 1 127 ? 0.883 9.764 4.603 1.00 91.94 127 SER A N 1
ATOM 968 C CA . SER A 1 127 ? 0.576 11.186 4.407 1.00 91.94 127 SER A CA 1
ATOM 969 C C . SER A 1 127 ? -0.315 11.466 3.188 1.00 91.94 127 SER A C 1
ATOM 971 O O . SER A 1 127 ? -1.111 12.405 3.225 1.00 91.94 127 SER A O 1
ATOM 973 N N . ILE A 1 128 ? -0.215 10.664 2.122 1.00 93.00 128 ILE A N 1
ATOM 974 C CA . ILE A 1 128 ? -1.100 10.764 0.951 1.00 93.00 128 ILE A CA 1
ATOM 975 C C . ILE A 1 128 ? -2.452 10.122 1.264 1.00 93.00 128 ILE A C 1
ATOM 977 O O . ILE A 1 128 ? -3.482 10.707 0.934 1.00 93.00 128 ILE A O 1
ATOM 981 N N . LEU A 1 129 ? -2.467 8.985 1.968 1.00 96.44 129 LEU A N 1
ATOM 982 C CA . LEU A 1 129 ? -3.698 8.333 2.417 1.00 96.44 129 LEU A CA 1
ATOM 983 C C . LEU A 1 129 ? -4.554 9.272 3.274 1.00 96.44 129 LEU A C 1
ATOM 985 O O . LEU A 1 129 ? -5.727 9.449 2.968 1.00 96.44 129 LEU A O 1
ATOM 989 N N . ILE A 1 130 ? -3.979 9.921 4.293 1.00 95.69 130 ILE A N 1
ATOM 990 C CA . ILE A 1 130 ? -4.713 10.856 5.164 1.00 95.69 130 ILE A CA 1
ATOM 991 C C . ILE A 1 130 ? -5.360 11.970 4.339 1.00 95.69 130 ILE A C 1
ATOM 993 O O . ILE A 1 130 ? -6.557 12.207 4.469 1.00 95.69 130 ILE A O 1
ATOM 997 N N . LYS A 1 131 ? -4.598 12.611 3.443 1.00 94.81 131 LYS A N 1
ATOM 998 C CA . LYS A 1 131 ? -5.133 13.663 2.563 1.00 94.81 131 LYS A CA 1
ATOM 999 C C . LYS A 1 131 ? -6.271 13.151 1.684 1.00 94.81 131 LYS A C 1
ATOM 1001 O O . LYS A 1 131 ? -7.286 13.824 1.547 1.00 94.81 131 LYS A O 1
ATOM 1006 N N . THR A 1 132 ? -6.108 11.956 1.126 1.00 96.19 132 THR A N 1
ATOM 1007 C CA . THR A 1 132 ? -7.113 11.316 0.268 1.00 96.19 132 THR A CA 1
ATOM 1008 C C . THR A 1 132 ? -8.396 11.053 1.053 1.00 96.19 132 THR A C 1
ATOM 1010 O O . THR A 1 132 ? -9.477 11.440 0.621 1.00 96.19 132 THR A O 1
ATOM 1013 N N . LEU A 1 133 ? -8.283 10.484 2.257 1.00 96.38 133 LEU A N 1
ATOM 1014 C CA . LEU A 1 133 ? -9.415 10.227 3.147 1.00 96.38 133 LEU A CA 1
ATOM 1015 C C . LEU A 1 133 ? -10.122 11.526 3.567 1.00 96.38 133 LEU A C 1
ATOM 1017 O O . LEU A 1 133 ? -11.351 11.580 3.554 1.00 96.38 133 LEU A O 1
ATOM 1021 N N . GLN A 1 134 ? -9.374 12.594 3.859 1.00 95.00 134 GLN A N 1
ATOM 1022 C CA . GLN A 1 134 ? -9.934 13.918 4.162 1.00 95.00 134 GLN A CA 1
ATOM 1023 C C . GLN A 1 134 ? -10.701 14.513 2.974 1.00 95.00 134 GLN A C 1
ATOM 1025 O O . GLN A 1 134 ? -11.809 15.023 3.149 1.00 95.00 134 GLN A O 1
ATOM 1030 N N . GLN A 1 135 ? -10.156 14.425 1.756 1.00 95.50 135 GLN A N 1
ATOM 1031 C CA . GLN A 1 135 ? -10.854 14.861 0.539 1.00 95.50 135 GLN A CA 1
ATOM 1032 C C . GLN A 1 135 ? -12.137 14.053 0.314 1.00 95.50 135 GLN A C 1
ATOM 1034 O O . GLN A 1 135 ? -13.169 14.617 -0.047 1.00 95.50 135 GLN A O 1
ATOM 1039 N N . MET A 1 136 ? -12.096 12.757 0.629 1.00 95.44 136 MET A N 1
ATOM 1040 C CA . MET A 1 136 ? -13.257 11.873 0.652 1.00 95.44 136 MET A CA 1
ATOM 1041 C C . MET A 1 136 ? -14.175 12.103 1.860 1.00 95.44 136 MET A C 1
ATOM 1043 O O . MET A 1 136 ? -15.132 11.356 2.004 1.00 95.44 136 MET A O 1
ATOM 1047 N N . LYS A 1 137 ? -13.955 13.114 2.710 1.00 95.81 137 LYS A N 1
ATOM 1048 C CA . LYS A 1 137 ? -14.797 13.457 3.875 1.00 95.81 137 LYS A CA 1
ATOM 1049 C C . LYS A 1 137 ? -14.827 12.404 4.993 1.00 95.81 137 LYS A C 1
ATOM 1051 O O . LYS A 1 137 ? -15.806 12.322 5.725 1.00 95.81 137 LYS A O 1
ATOM 1056 N N . TYR A 1 138 ? -13.782 11.592 5.134 1.00 95.38 138 TYR A N 1
ATOM 1057 C CA . TYR A 1 138 ? -13.598 10.765 6.329 1.00 95.38 138 TYR A CA 1
ATOM 1058 C C . TYR A 1 138 ? -12.998 11.586 7.476 1.00 95.38 138 TYR A C 1
ATOM 1060 O O . TYR A 1 138 ? -12.120 12.424 7.258 1.00 95.38 138 TYR A O 1
ATOM 1068 N N . SER A 1 139 ? -13.415 11.286 8.709 1.00 94.62 139 SER A N 1
ATOM 1069 C CA . SER A 1 139 ? -12.693 11.713 9.910 1.00 94.62 139 SER A CA 1
ATOM 1070 C C . SER A 1 139 ? -11.453 10.834 10.075 1.00 94.62 139 SER A C 1
ATOM 1072 O O . SER A 1 139 ? -11.570 9.614 10.195 1.00 94.62 139 SER A O 1
ATOM 1074 N N . VAL A 1 140 ? -10.259 11.429 10.041 1.00 95.06 140 VAL A N 1
ATOM 1075 C CA . VAL A 1 140 ? -8.992 10.686 10.090 1.00 95.06 140 VAL A CA 1
ATOM 1076 C C . VAL A 1 140 ? -7.963 11.375 10.981 1.00 95.06 140 VAL A C 1
ATOM 1078 O O . VAL A 1 140 ? -7.815 12.596 10.941 1.00 95.06 140 VAL A O 1
ATOM 1081 N N . VAL A 1 141 ? -7.231 10.579 11.761 1.00 94.75 141 VAL A N 1
ATOM 1082 C CA . VAL A 1 141 ? -6.115 11.021 12.609 1.00 94.75 141 VAL A CA 1
ATOM 1083 C C . VAL A 1 141 ? -4.877 10.187 12.299 1.00 94.75 141 VAL A C 1
ATOM 1085 O O . VAL A 1 141 ? -4.953 8.965 12.170 1.00 94.75 141 VAL A O 1
ATOM 1088 N N . GLY A 1 142 ? -3.728 10.849 12.172 1.00 95.81 142 GLY A N 1
ATOM 1089 C CA . GLY A 1 142 ? -2.442 10.185 11.984 1.00 95.81 142 GLY A CA 1
ATOM 1090 C C . GLY A 1 142 ? -1.719 9.958 13.310 1.00 95.81 142 GLY A C 1
ATOM 1091 O O . GLY A 1 142 ? -1.735 10.830 14.175 1.00 95.81 142 GLY A O 1
ATOM 1092 N N . ILE A 1 143 ? -1.035 8.825 13.450 1.00 94.81 143 ILE A N 1
ATOM 1093 C CA . ILE A 1 143 ? -0.095 8.555 14.543 1.00 94.81 143 ILE A CA 1
ATOM 1094 C C . ILE A 1 143 ? 1.271 8.238 13.944 1.00 94.81 143 ILE A C 1
ATOM 1096 O O . ILE A 1 143 ? 1.410 7.325 13.126 1.00 94.81 143 ILE A O 1
ATOM 1100 N N . ASP A 1 144 ? 2.294 8.973 14.367 1.00 92.62 144 ASP A N 1
ATOM 1101 C CA . ASP A 1 144 ? 3.673 8.760 13.931 1.00 92.62 144 ASP A CA 1
ATOM 1102 C C . ASP A 1 144 ? 4.650 9.054 15.074 1.00 92.62 144 ASP A C 1
ATOM 1104 O O . ASP A 1 144 ? 4.358 9.838 15.973 1.00 92.62 144 ASP A O 1
ATOM 1108 N N . ILE A 1 145 ? 5.840 8.458 15.021 1.00 87.12 145 ILE A N 1
ATOM 1109 C CA . ILE A 1 145 ? 6.932 8.706 15.970 1.00 87.12 145 ILE A CA 1
ATOM 1110 C C . ILE A 1 145 ? 7.460 10.146 15.906 1.00 87.12 145 ILE A C 1
ATOM 1112 O O . ILE A 1 145 ? 8.170 10.581 16.811 1.00 87.12 145 ILE A O 1
ATOM 1116 N N . LYS A 1 146 ? 7.156 10.883 14.832 1.00 84.19 146 LYS A N 1
ATOM 1117 C CA . LYS A 1 146 ? 7.519 12.292 14.662 1.00 84.19 146 LYS A CA 1
ATOM 1118 C C . LYS A 1 146 ? 6.290 13.114 14.304 1.00 84.19 146 LYS A C 1
ATOM 1120 O O . LYS A 1 146 ? 5.605 12.819 13.325 1.00 84.19 146 LYS A O 1
ATOM 1125 N N . ARG A 1 147 ? 6.074 14.220 15.019 1.00 79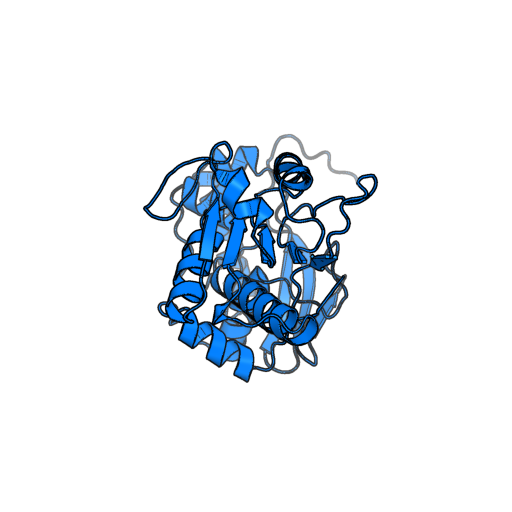.00 147 ARG A N 1
ATOM 1126 C CA . ARG A 1 147 ? 5.076 15.222 14.633 1.00 79.00 147 ARG A CA 1
ATOM 1127 C C . ARG A 1 147 ? 5.621 16.001 13.437 1.00 79.00 147 ARG A C 1
ATOM 1129 O O . ARG A 1 147 ? 6.422 16.915 13.585 1.00 79.00 147 ARG A O 1
ATOM 1136 N N . THR A 1 148 ? 5.263 15.559 12.235 1.00 72.25 148 THR A N 1
ATOM 1137 C CA . THR A 1 148 ? 5.765 16.157 10.987 1.00 72.25 148 THR A CA 1
ATOM 1138 C C . THR A 1 148 ? 4.822 17.208 10.405 1.00 72.25 148 THR A C 1
ATOM 1140 O O . THR A 1 148 ? 5.260 17.979 9.553 1.00 72.25 148 THR A O 1
ATOM 1143 N N . LYS A 1 149 ? 3.547 17.225 10.831 1.00 73.12 149 LYS A N 1
ATOM 1144 C CA . LYS A 1 149 ? 2.457 18.108 10.373 1.00 73.12 149 LYS A CA 1
ATOM 1145 C C . LYS A 1 149 ? 1.344 18.189 11.426 1.00 73.12 149 LYS A C 1
ATOM 1147 O O . LYS A 1 149 ? 1.274 17.329 12.307 1.00 73.12 149 LYS A O 1
ATOM 1152 N N . ASP A 1 150 ? 0.451 19.163 11.271 1.00 70.12 150 ASP A N 1
ATOM 1153 C CA . ASP A 1 150 ? -0.792 19.260 12.042 1.00 70.12 150 ASP A CA 1
ATOM 1154 C C . ASP A 1 150 ? -1.687 18.029 11.822 1.00 70.12 150 ASP A C 1
ATOM 1156 O O . ASP A 1 150 ? -1.727 17.454 10.731 1.00 70.12 150 ASP A O 1
ATOM 1160 N N . GLY A 1 151 ? -2.387 17.598 12.876 1.00 72.44 151 GLY A N 1
ATOM 1161 C CA . GLY A 1 151 ? -3.234 16.397 12.854 1.00 72.44 151 GLY A CA 1
ATOM 1162 C C . GLY A 1 151 ? -2.489 15.065 13.041 1.00 72.44 151 GLY A C 1
ATOM 1163 O O . GLY A 1 151 ? -3.113 14.006 12.945 1.00 72.44 151 GLY A O 1
ATOM 1164 N N . ILE A 1 152 ? -1.178 15.104 13.318 1.00 85.06 152 ILE A N 1
ATOM 1165 C CA . ILE A 1 152 ? -0.382 13.933 13.715 1.00 85.06 152 ILE A CA 1
ATOM 1166 C C . ILE A 1 152 ? -0.189 13.929 15.233 1.00 85.06 152 ILE A C 1
ATOM 1168 O O . ILE A 1 152 ? 0.389 14.855 15.810 1.00 85.06 152 ILE A O 1
ATOM 1172 N N . VAL A 1 153 ? -0.641 12.850 15.860 1.00 88.38 153 VAL A N 1
ATOM 1173 C CA . VAL A 1 153 ? -0.535 12.588 17.296 1.00 88.38 153 VAL A CA 1
ATOM 1174 C C . VAL A 1 153 ? 0.694 11.719 17.563 1.00 88.38 153 VAL A C 1
ATOM 1176 O O . VAL A 1 153 ? 1.009 10.814 16.785 1.00 88.38 153 VAL A O 1
ATOM 1179 N N . LEU A 1 154 ? 1.411 11.993 18.653 1.00 88.31 154 LEU A N 1
ATOM 1180 C CA . LEU A 1 154 ? 2.549 11.165 19.050 1.00 88.31 154 LEU A CA 1
ATOM 1181 C C . LEU A 1 154 ? 2.080 9.869 19.742 1.00 88.31 154 LEU A C 1
ATOM 1183 O O . LEU A 1 154 ? 0.989 9.831 20.313 1.00 88.31 154 LEU A O 1
ATOM 1187 N N . PRO A 1 155 ? 2.880 8.786 19.760 1.00 85.25 155 PRO A N 1
ATOM 1188 C CA . PRO A 1 155 ? 2.438 7.497 20.306 1.00 85.25 155 PRO A CA 1
ATOM 1189 C C . PRO A 1 155 ? 2.071 7.524 21.800 1.00 85.25 155 PRO A C 1
ATOM 1191 O O . PRO A 1 155 ? 1.261 6.716 22.257 1.00 85.25 155 PRO A O 1
ATOM 1194 N N . ASN A 1 156 ? 2.665 8.441 22.567 1.00 85.19 156 ASN A N 1
ATOM 1195 C CA . ASN A 1 156 ? 2.365 8.692 23.980 1.00 85.19 156 ASN A CA 1
ATOM 1196 C C . ASN A 1 156 ? 1.076 9.508 24.197 1.00 85.19 156 ASN A C 1
ATOM 1198 O O . ASN A 1 156 ? 0.537 9.497 25.296 1.00 85.19 156 ASN A O 1
ATOM 1202 N N . GLU A 1 157 ? 0.569 10.175 23.162 1.00 87.44 157 GLU A N 1
ATOM 1203 C CA . GLU A 1 157 ? -0.658 10.985 23.180 1.00 87.44 157 GLU A CA 1
ATOM 1204 C C . GLU A 1 157 ? -1.857 10.230 22.564 1.00 87.44 157 GLU A C 1
ATOM 1206 O O . GLU A 1 157 ? -2.996 10.691 22.605 1.00 87.44 157 GLU A O 1
ATOM 1211 N N . ALA A 1 158 ? -1.612 9.059 21.969 1.00 89.38 158 ALA A N 1
ATOM 1212 C CA . ALA A 1 158 ? -2.567 8.369 21.107 1.00 89.38 158 ALA A CA 1
ATOM 1213 C C . ALA A 1 158 ? -3.655 7.563 21.840 1.00 89.38 158 ALA A C 1
ATOM 1215 O O . ALA A 1 158 ? -4.590 7.085 21.198 1.00 89.38 158 ALA A O 1
ATOM 1216 N N . ASP A 1 159 ? -3.559 7.386 23.160 1.00 89.94 159 ASP A N 1
ATOM 1217 C CA . ASP A 1 159 ? -4.418 6.466 23.919 1.00 89.94 159 ASP A CA 1
ATOM 1218 C C . ASP A 1 159 ? -5.912 6.776 23.765 1.00 89.94 159 ASP A C 1
ATOM 1220 O O . ASP A 1 159 ? -6.708 5.874 23.499 1.00 89.94 159 ASP A O 1
ATOM 1224 N N . ALA A 1 160 ? -6.301 8.046 23.896 1.00 89.31 160 ALA A N 1
ATOM 1225 C CA . ALA A 1 160 ? -7.699 8.455 23.771 1.00 89.31 160 ALA A CA 1
ATOM 1226 C C . ALA A 1 160 ? -8.245 8.226 22.351 1.00 89.31 160 ALA A C 1
ATOM 1228 O O . ALA A 1 160 ? -9.386 7.799 22.179 1.00 89.31 160 ALA A O 1
ATOM 1229 N N . VAL A 1 161 ? -7.414 8.4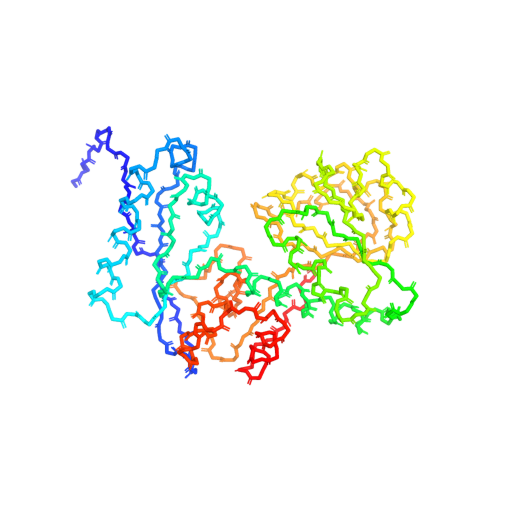66 21.335 1.00 92.00 161 VAL A N 1
ATOM 1230 C CA . VAL A 1 161 ? -7.770 8.280 19.922 1.00 92.00 161 VAL A CA 1
ATOM 1231 C C . VAL A 1 161 ? -7.934 6.788 19.609 1.00 92.00 161 VAL A C 1
ATOM 1233 O O . VAL A 1 161 ? -8.936 6.370 19.032 1.00 92.00 161 VAL A O 1
ATOM 1236 N N . LEU A 1 162 ? -6.994 5.950 20.053 1.00 92.75 162 LEU A N 1
ATOM 1237 C CA . LEU A 1 162 ? -6.994 4.508 19.787 1.00 92.75 162 LEU A CA 1
ATOM 1238 C C . LEU A 1 162 ? -8.160 3.781 20.470 1.00 92.75 162 LEU A C 1
ATOM 1240 O O . LEU A 1 162 ? -8.785 2.919 19.846 1.00 92.75 162 LEU A O 1
ATOM 1244 N N . LYS A 1 163 ? -8.513 4.162 21.706 1.00 91.19 163 LYS A N 1
ATOM 1245 C CA . LYS A 1 163 ? -9.652 3.581 22.444 1.00 91.19 163 LYS A CA 1
ATOM 1246 C C . LYS A 1 163 ? -11.004 3.846 21.778 1.00 91.19 163 LYS A C 1
ATOM 1248 O O . LYS A 1 163 ? -11.910 3.020 21.882 1.00 91.19 163 LYS A O 1
ATOM 1253 N N . ASN A 1 164 ? -11.138 4.974 21.084 1.00 89.00 164 ASN A N 1
ATOM 1254 C CA . ASN A 1 164 ? -12.385 5.377 20.429 1.00 89.00 164 ASN A CA 1
ATOM 1255 C C . ASN A 1 164 ? -12.436 5.015 18.937 1.00 89.00 164 ASN A C 1
ATOM 1257 O O . ASN A 1 164 ? -13.499 5.075 18.321 1.00 89.00 164 ASN A O 1
ATOM 1261 N N . SER A 1 165 ? -11.307 4.616 18.351 1.00 90.56 165 SER A N 1
ATOM 1262 C CA . SER A 1 165 ? -11.236 4.247 16.940 1.00 90.56 165 SER A CA 1
ATOM 1263 C C . SER A 1 165 ? -12.006 2.959 16.628 1.00 90.56 165 SER A C 1
ATOM 1265 O O . SER A 1 165 ? -11.941 1.974 17.364 1.00 90.56 165 SER A O 1
ATOM 1267 N N . ARG A 1 166 ? -12.742 2.970 15.510 1.00 91.62 166 ARG A N 1
ATOM 1268 C CA . ARG A 1 166 ? -13.421 1.784 14.952 1.00 91.62 166 ARG A CA 1
ATOM 1269 C C . ARG A 1 166 ? -12.610 1.118 13.851 1.00 91.62 166 ARG A C 1
ATOM 1271 O O . ARG A 1 166 ? -12.742 -0.085 13.648 1.00 91.62 166 ARG A O 1
ATOM 1278 N N . VAL A 1 167 ? -11.780 1.894 13.157 1.00 96.81 167 VAL A N 1
ATOM 1279 C CA . VAL A 1 167 ? -10.922 1.415 12.076 1.00 96.81 167 VAL A CA 1
ATOM 1280 C C . VAL A 1 167 ? -9.516 1.960 12.274 1.00 96.81 167 VAL A C 1
ATOM 1282 O O . VAL A 1 167 ? -9.323 3.169 12.417 1.00 96.81 167 VAL A O 1
ATOM 1285 N N . VAL A 1 168 ? -8.537 1.061 12.274 1.00 97.00 168 VAL A N 1
ATOM 1286 C CA . VAL A 1 168 ? -7.113 1.377 12.408 1.00 97.00 168 VAL A CA 1
ATOM 1287 C C . VAL A 1 168 ? -6.383 0.845 11.185 1.00 97.00 168 VAL A C 1
ATOM 1289 O O . VAL A 1 168 ? -6.422 -0.345 10.907 1.00 97.00 168 VAL A O 1
ATOM 1292 N N . VAL A 1 169 ? -5.698 1.713 10.456 1.00 97.81 169 VAL A N 1
ATOM 1293 C CA . VAL A 1 169 ? -4.859 1.373 9.308 1.00 97.81 169 VAL A CA 1
ATOM 1294 C C . VAL A 1 169 ? -3.404 1.382 9.754 1.00 97.81 169 VAL A C 1
ATOM 1296 O O . VAL A 1 169 ? -2.930 2.369 10.320 1.00 97.81 169 VAL A O 1
ATOM 1299 N N . VAL A 1 170 ? -2.680 0.303 9.479 1.00 96.06 170 VAL A N 1
ATOM 1300 C CA . VAL A 1 170 ? -1.289 0.119 9.892 1.00 96.06 170 VAL A CA 1
ATOM 1301 C C . VAL A 1 170 ? -0.382 0.148 8.667 1.00 96.06 170 VAL A C 1
ATOM 1303 O O . VAL A 1 170 ? -0.389 -0.767 7.847 1.00 96.06 170 VAL A O 1
ATOM 1306 N N . LEU A 1 171 ? 0.417 1.211 8.567 1.00 94.75 171 LEU A N 1
ATOM 1307 C CA . LEU A 1 171 ? 1.388 1.476 7.499 1.00 94.75 171 LEU A CA 1
ATOM 1308 C C . LEU A 1 171 ? 2.820 1.583 8.046 1.00 94.75 171 LEU A C 1
ATOM 1310 O O . LEU A 1 171 ? 3.682 2.257 7.472 1.00 94.75 171 LEU A O 1
ATOM 1314 N N . THR A 1 172 ? 3.084 0.972 9.201 1.00 91.50 172 THR A N 1
ATOM 1315 C CA . THR A 1 172 ? 4.426 0.942 9.782 1.00 91.50 172 THR A CA 1
ATOM 1316 C C . THR A 1 172 ? 5.380 0.120 8.906 1.00 91.50 172 THR A C 1
ATOM 1318 O O . THR A 1 172 ? 4.947 -0.774 8.177 1.00 91.50 172 THR A O 1
ATOM 1321 N N . PRO A 1 173 ? 6.703 0.366 8.970 1.00 85.69 173 PRO A N 1
ATOM 1322 C CA . PRO A 1 173 ? 7.667 -0.396 8.177 1.00 85.69 173 PRO A CA 1
ATOM 1323 C C . PRO A 1 173 ? 7.588 -1.911 8.400 1.00 85.69 173 PRO A C 1
ATOM 1325 O O . PRO A 1 173 ? 7.874 -2.674 7.481 1.00 85.69 173 PRO A O 1
ATOM 1328 N N . ARG A 1 174 ? 7.235 -2.349 9.615 1.00 87.94 174 ARG A N 1
ATOM 1329 C CA . ARG A 1 174 ? 7.055 -3.758 9.981 1.00 87.94 174 ARG A CA 1
ATOM 1330 C C . ARG A 1 174 ? 5.835 -3.912 10.881 1.00 87.94 174 ARG A C 1
ATOM 1332 O O . ARG A 1 174 ? 5.573 -3.049 11.719 1.00 87.94 174 ARG A O 1
ATOM 1339 N N . GLY A 1 175 ? 5.161 -5.054 10.797 1.00 88.94 175 GLY A N 1
ATOM 1340 C CA . GLY A 1 175 ? 4.029 -5.377 11.664 1.00 88.94 175 GLY A CA 1
ATOM 1341 C C . GLY A 1 175 ? 4.399 -5.487 13.145 1.00 88.94 175 GLY A C 1
ATOM 1342 O O . GLY A 1 175 ? 3.578 -5.210 14.009 1.00 88.94 175 GLY A O 1
ATOM 1343 N N . SER A 1 176 ? 5.657 -5.800 13.475 1.00 90.38 176 SER A N 1
ATOM 1344 C CA . SER A 1 176 ? 6.148 -5.769 14.862 1.00 90.38 176 SER A CA 1
ATOM 1345 C C . SER A 1 176 ? 6.098 -4.371 15.484 1.00 90.38 176 SER A C 1
ATOM 1347 O O . SER A 1 176 ? 5.970 -4.244 16.697 1.00 90.38 176 SER A O 1
ATOM 1349 N N . ASP A 1 177 ? 6.179 -3.319 14.664 1.00 90.69 177 ASP A N 1
ATOM 1350 C CA . ASP A 1 177 ? 6.149 -1.935 15.141 1.00 90.69 177 ASP A CA 1
ATOM 1351 C C . ASP A 1 177 ? 4.726 -1.524 15.599 1.00 90.69 177 ASP A C 1
ATOM 1353 O O . ASP A 1 177 ? 4.556 -0.489 16.241 1.00 90.69 177 ASP A O 1
ATOM 1357 N N . PHE A 1 178 ? 3.706 -2.346 15.313 1.00 91.31 178 PHE A N 1
ATOM 1358 C CA . PHE A 1 178 ? 2.325 -2.152 15.760 1.00 91.31 178 PHE A CA 1
ATOM 1359 C C . PHE A 1 178 ? 2.047 -2.691 17.174 1.00 91.31 178 PHE A C 1
ATOM 1361 O O . PHE A 1 178 ? 1.113 -2.239 17.836 1.00 91.31 178 PHE A O 1
ATOM 1368 N N . VAL A 1 179 ? 2.870 -3.621 17.675 1.00 88.81 179 VAL A N 1
ATOM 1369 C CA . VAL A 1 179 ? 2.673 -4.294 18.975 1.00 88.81 179 VAL A CA 1
ATOM 1370 C C . VAL A 1 179 ? 2.414 -3.322 20.143 1.00 88.81 179 VAL A C 1
ATOM 1372 O O . VAL A 1 179 ? 1.496 -3.587 20.924 1.00 88.81 179 VAL A O 1
ATOM 1375 N N . PRO A 1 180 ? 3.111 -2.170 20.268 1.00 88.19 180 PRO A N 1
ATOM 1376 C CA . PRO A 1 180 ? 2.850 -1.211 21.348 1.00 88.19 180 PRO A CA 1
ATOM 1377 C C . PRO A 1 180 ? 1.433 -0.613 21.356 1.00 88.19 180 PRO A C 1
ATOM 1379 O O . PRO A 1 180 ? 0.973 -0.143 22.397 1.00 88.19 180 PRO A O 1
ATOM 1382 N N . TYR A 1 181 ? 0.734 -0.621 20.218 1.00 89.75 181 TYR A N 1
ATOM 1383 C CA . TYR A 1 181 ? -0.612 -0.060 20.079 1.00 89.75 181 TYR A CA 1
ATOM 1384 C C . TYR A 1 181 ? -1.714 -1.084 20.357 1.00 89.75 181 TYR A C 1
ATOM 1386 O O . TYR A 1 181 ? -2.815 -0.692 20.735 1.00 89.75 181 TYR A O 1
ATOM 1394 N N . MET A 1 182 ? -1.431 -2.386 20.244 1.00 86.44 182 MET A N 1
ATOM 1395 C CA . MET A 1 182 ? -2.446 -3.447 20.345 1.00 86.44 182 MET A CA 1
ATOM 1396 C C . MET A 1 182 ? -3.236 -3.410 21.658 1.00 86.44 182 MET A C 1
ATOM 1398 O O . MET A 1 182 ? -4.441 -3.620 21.656 1.00 86.44 182 MET A O 1
ATOM 1402 N N . LYS A 1 183 ? -2.585 -3.083 22.782 1.00 84.88 183 LYS A N 1
ATOM 1403 C CA . LYS A 1 183 ? -3.253 -2.985 24.096 1.00 84.88 183 LYS A CA 1
ATOM 1404 C C . LYS A 1 183 ? -4.086 -1.710 24.279 1.00 84.88 183 LYS A C 1
ATOM 1406 O O . LYS A 1 183 ? -4.867 -1.624 25.220 1.00 84.88 183 LYS A O 1
ATOM 1411 N N . LYS A 1 184 ? -3.878 -0.707 23.425 1.00 89.06 184 LYS A N 1
ATOM 1412 C CA . LYS A 1 184 ? -4.503 0.623 23.511 1.00 89.06 184 LYS A CA 1
ATOM 1413 C C . LYS A 1 184 ? -5.711 0.755 22.588 1.00 89.06 184 LYS A C 1
ATOM 1415 O O . LYS A 1 184 ? -6.557 1.617 22.805 1.00 89.06 184 LYS A O 1
ATOM 1420 N N . ILE A 1 185 ? -5.760 -0.070 21.547 1.00 91.06 185 ILE A N 1
ATOM 1421 C CA . ILE A 1 185 ? -6.816 -0.058 20.542 1.00 91.06 185 ILE A CA 1
ATOM 1422 C C . ILE A 1 185 ? -8.100 -0.638 21.127 1.00 91.06 185 ILE A C 1
ATOM 1424 O O . ILE A 1 185 ? -8.086 -1.554 21.950 1.00 91.06 185 ILE A O 1
ATOM 1428 N N . ASN A 1 186 ? -9.232 -0.087 20.695 1.00 88.81 186 ASN A N 1
ATOM 1429 C CA . ASN A 1 186 ? -10.540 -0.652 20.982 1.00 88.81 186 ASN A CA 1
ATOM 1430 C C . ASN A 1 186 ? -10.582 -2.132 20.568 1.00 88.81 186 ASN A C 1
ATOM 1432 O O . ASN A 1 186 ? -10.349 -2.436 19.403 1.00 88.81 186 ASN A O 1
ATOM 1436 N N . LYS A 1 187 ? -10.939 -3.054 21.472 1.00 88.06 187 LYS A N 1
ATOM 1437 C CA . LYS A 1 187 ? -11.003 -4.497 21.162 1.00 88.06 187 LYS A CA 1
ATOM 1438 C C . LYS A 1 187 ? -11.965 -4.852 20.024 1.00 88.06 187 LYS A C 1
ATOM 1440 O O . LYS A 1 187 ? -11.865 -5.928 19.467 1.00 88.06 187 LYS A O 1
ATOM 1445 N N . ARG A 1 188 ? -12.908 -3.972 19.676 1.00 88.00 188 ARG A N 1
ATOM 1446 C CA . ARG A 1 188 ? -13.842 -4.155 18.553 1.00 88.00 188 ARG A CA 1
ATOM 1447 C C . ARG A 1 188 ? -13.408 -3.420 17.284 1.00 88.00 188 ARG A C 1
ATOM 1449 O O . ARG A 1 188 ? -14.161 -3.398 16.317 1.00 88.00 188 ARG A O 1
ATOM 1456 N N . ALA A 1 189 ? -12.239 -2.780 17.283 1.00 92.81 189 ALA A N 1
ATOM 1457 C CA . ALA A 1 189 ? -11.736 -2.113 16.093 1.00 92.81 189 ALA A CA 1
ATOM 1458 C C . ALA A 1 189 ? -11.369 -3.132 15.015 1.00 92.81 189 ALA A C 1
ATOM 1460 O O . ALA A 1 189 ? -10.830 -4.209 15.299 1.00 92.81 189 ALA A O 1
ATOM 1461 N N . VAL A 1 190 ? -11.609 -2.728 13.773 1.00 95.25 190 VAL A N 1
ATOM 1462 C CA . VAL A 1 190 ? -11.095 -3.396 12.587 1.00 95.25 190 VAL A CA 1
ATOM 1463 C C . VAL A 1 190 ? -9.708 -2.835 12.279 1.00 95.25 190 VAL A C 1
ATOM 1465 O O . VAL A 1 190 ? -9.535 -1.623 12.150 1.00 95.25 190 VAL A O 1
ATOM 1468 N N . VAL A 1 191 ? -8.715 -3.710 12.162 1.00 95.31 191 VAL A N 1
ATOM 1469 C CA . VAL A 1 191 ? -7.323 -3.365 11.871 1.00 95.31 191 VAL A CA 1
ATOM 1470 C C . VAL A 1 191 ? -7.005 -3.743 10.427 1.00 95.31 191 VAL A C 1
ATOM 1472 O O . VAL A 1 191 ? -7.099 -4.905 10.056 1.00 95.31 191 VAL A O 1
ATOM 1475 N N . ILE A 1 192 ? -6.611 -2.774 9.609 1.00 96.25 192 ILE A N 1
ATOM 1476 C CA . ILE A 1 192 ? -6.200 -2.960 8.215 1.00 96.25 192 ILE A CA 1
ATOM 1477 C C . ILE A 1 192 ? -4.666 -2.947 8.160 1.00 96.25 192 ILE A C 1
ATOM 1479 O O . ILE A 1 192 ? -4.045 -1.920 8.430 1.00 96.25 192 ILE A O 1
ATOM 1483 N N . ASP A 1 193 ? -4.057 -4.085 7.827 1.00 93.62 193 ASP A N 1
ATOM 1484 C CA . ASP A 1 193 ? -2.610 -4.324 7.795 1.00 93.62 193 ASP A CA 1
ATOM 1485 C C . ASP A 1 193 ? -2.059 -4.262 6.358 1.00 93.62 193 ASP A C 1
ATOM 1487 O O . ASP A 1 193 ? -2.362 -5.122 5.523 1.00 93.62 193 ASP A O 1
ATOM 1491 N N . ASP A 1 194 ? -1.210 -3.267 6.087 1.00 92.50 194 ASP A N 1
ATOM 1492 C CA . ASP A 1 194 ? -0.384 -3.166 4.871 1.00 92.50 194 ASP A CA 1
ATOM 1493 C C . ASP A 1 194 ? 1.119 -3.168 5.215 1.00 92.50 194 ASP A C 1
ATOM 1495 O O . ASP A 1 194 ? 1.955 -2.561 4.544 1.00 92.50 194 ASP A O 1
ATOM 1499 N N . THR A 1 195 ? 1.500 -3.832 6.308 1.00 88.12 195 THR A N 1
ATOM 1500 C CA . THR A 1 195 ? 2.899 -3.920 6.732 1.00 88.12 195 THR A CA 1
ATOM 1501 C C . THR A 1 195 ? 3.644 -5.053 6.026 1.00 88.12 195 THR A C 1
ATOM 1503 O O . THR A 1 195 ? 3.098 -6.113 5.699 1.00 88.12 195 THR A O 1
ATOM 1506 N N . HIS A 1 196 ? 4.948 -4.855 5.802 1.00 81.81 196 HIS A N 1
ATOM 1507 C CA . HIS A 1 196 ? 5.815 -5.897 5.257 1.00 81.81 196 HIS A CA 1
ATOM 1508 C C . HIS A 1 196 ? 7.189 -5.924 5.950 1.00 81.81 196 HIS A C 1
ATOM 1510 O O . HIS A 1 196 ? 8.033 -5.073 5.661 1.00 81.81 196 HIS A O 1
ATOM 1516 N N . PRO A 1 197 ? 7.472 -6.926 6.809 1.00 83.06 197 PRO A N 1
ATOM 1517 C CA . PRO A 1 197 ? 6.654 -8.113 7.105 1.00 83.06 197 PRO A CA 1
ATOM 1518 C C . PRO A 1 197 ? 5.354 -7.810 7.868 1.00 83.06 197 PRO A C 1
ATOM 1520 O O . PRO A 1 197 ? 5.309 -6.828 8.602 1.00 83.06 197 PRO A O 1
ATOM 1523 N N . LYS A 1 198 ? 4.352 -8.691 7.712 1.00 86.75 198 LYS A N 1
ATOM 1524 C CA . LYS A 1 198 ? 2.998 -8.563 8.286 1.00 86.75 198 LYS A CA 1
ATOM 1525 C C . LYS A 1 198 ? 2.958 -8.617 9.817 1.00 86.75 198 LYS A C 1
ATOM 1527 O O . LYS A 1 198 ? 3.873 -9.168 10.443 1.00 86.75 198 LYS A O 1
ATOM 1532 N N . ILE A 1 199 ? 1.860 -8.146 10.410 1.00 88.31 199 ILE A N 1
ATOM 1533 C CA . ILE A 1 199 ? 1.576 -8.313 11.840 1.00 88.31 199 ILE A CA 1
ATOM 1534 C C . ILE A 1 199 ? 1.429 -9.810 12.146 1.00 88.31 199 ILE A C 1
ATOM 1536 O O . ILE A 1 199 ? 0.734 -10.557 11.452 1.00 88.31 199 ILE A O 1
ATOM 1540 N N . LYS A 1 200 ? 2.117 -10.275 13.192 1.00 85.06 200 LYS A N 1
ATOM 1541 C CA . LYS A 1 200 ? 1.948 -11.629 13.725 1.00 85.06 200 LYS A CA 1
ATOM 1542 C C . LYS A 1 200 ? 0.985 -11.550 14.903 1.00 85.06 200 LYS A C 1
ATOM 1544 O O . LYS A 1 200 ? 1.363 -11.092 15.971 1.00 85.06 200 LYS A O 1
ATOM 1549 N N . VAL A 1 201 ? -0.249 -11.992 14.682 1.00 70.44 201 VAL A N 1
ATOM 1550 C CA . VAL A 1 201 ? -1.328 -11.979 15.689 1.00 70.44 201 VAL A CA 1
ATOM 1551 C C . VAL A 1 201 ? -1.174 -13.116 16.717 1.00 70.44 201 VAL A C 1
ATOM 1553 O O . VAL A 1 201 ? -1.804 -13.087 17.765 1.00 70.44 201 VAL A O 1
ATOM 1556 N N . GLY A 1 202 ? -0.294 -14.085 16.429 1.00 58.56 202 GLY A N 1
ATOM 1557 C CA . GLY A 1 202 ? -0.296 -15.462 16.937 1.00 58.56 202 GLY A CA 1
ATOM 1558 C C . GLY A 1 202 ? -0.273 -15.735 18.443 1.00 58.56 202 GLY A C 1
ATOM 1559 O O . GLY A 1 202 ? -0.399 -16.899 18.775 1.00 58.56 202 GLY A O 1
ATOM 1560 N N . ASP A 1 203 ? -0.192 -14.739 19.328 1.00 45.75 203 ASP A N 1
ATOM 1561 C CA . ASP A 1 203 ? -0.201 -14.953 20.789 1.00 45.75 203 ASP A CA 1
ATOM 1562 C C . ASP A 1 203 ? -1.007 -13.890 21.569 1.00 45.75 203 ASP A C 1
ATOM 1564 O O . ASP A 1 203 ? -0.904 -13.790 22.791 1.00 45.75 203 ASP A O 1
ATOM 1568 N N . LEU A 1 204 ? -1.787 -13.041 20.889 1.00 57.06 204 LEU A N 1
ATOM 1569 C CA . LEU A 1 204 ? -2.462 -11.903 21.520 1.00 57.06 204 LEU A CA 1
ATOM 1570 C C . LEU A 1 204 ? -3.971 -11.962 21.273 1.00 57.06 204 LEU A C 1
ATOM 1572 O O . LEU A 1 204 ? -4.455 -11.539 20.223 1.00 57.06 204 LEU A O 1
ATOM 1576 N N . ASP A 1 205 ? -4.719 -12.439 22.272 1.00 60.56 205 ASP A N 1
ATOM 1577 C CA . ASP A 1 205 ? -6.178 -12.305 22.328 1.00 60.56 205 ASP A CA 1
ATOM 1578 C C . ASP A 1 205 ? -6.561 -10.825 22.497 1.00 60.56 205 ASP A C 1
ATOM 1580 O O . ASP A 1 205 ? -6.627 -10.271 23.599 1.00 60.56 205 ASP A O 1
ATOM 1584 N N . CYS A 1 206 ? -6.725 -10.141 21.367 1.00 69.50 206 CYS A N 1
ATOM 1585 C CA . CYS A 1 206 ? -7.025 -8.713 21.317 1.00 69.50 206 CYS A CA 1
ATOM 1586 C C . CYS A 1 206 ? -8.472 -8.410 20.896 1.00 69.50 206 CYS A C 1
ATOM 1588 O O . CYS A 1 206 ? -8.889 -7.257 20.975 1.00 69.50 206 CYS A O 1
ATOM 1590 N N . GLY A 1 207 ? -9.257 -9.417 20.492 1.00 78.44 207 GLY A N 1
ATOM 1591 C CA . GLY A 1 207 ? -10.637 -9.257 20.003 1.00 78.44 207 GLY A CA 1
ATOM 1592 C C . GLY A 1 207 ? -10.778 -8.508 18.668 1.00 78.44 207 GLY A C 1
ATOM 1593 O O . GLY A 1 207 ? -11.870 -8.472 18.102 1.00 78.44 207 GLY A O 1
ATOM 1594 N N . ASN A 1 208 ? -9.689 -7.927 18.155 1.00 89.25 208 ASN A N 1
ATOM 1595 C CA . ASN A 1 208 ? -9.668 -7.155 16.920 1.00 89.25 208 ASN A CA 1
ATOM 1596 C C . ASN A 1 208 ? -9.846 -8.039 15.684 1.00 89.25 208 ASN A C 1
ATOM 1598 O O . ASN A 1 208 ? -9.343 -9.159 15.620 1.00 89.25 208 ASN A O 1
ATOM 1602 N N . ILE A 1 209 ? -10.499 -7.484 14.663 1.00 91.31 209 ILE A N 1
ATOM 1603 C CA . ILE A 1 209 ? -10.644 -8.128 13.354 1.00 91.31 209 ILE A CA 1
ATOM 1604 C C . ILE A 1 209 ? -9.549 -7.584 12.447 1.00 91.31 209 ILE A C 1
ATOM 1606 O O . ILE A 1 209 ? -9.471 -6.370 12.264 1.00 91.31 209 ILE A O 1
ATOM 1610 N N . PHE A 1 210 ? -8.721 -8.450 11.873 1.00 92.31 210 PHE A N 1
ATOM 1611 C CA . PHE A 1 210 ? -7.629 -8.032 11.001 1.00 92.31 210 PHE A CA 1
ATOM 1612 C C . PHE A 1 210 ? -8.042 -8.172 9.539 1.00 92.31 210 PHE A C 1
ATOM 1614 O O . PHE A 1 210 ? -8.724 -9.112 9.168 1.00 92.31 210 PHE A O 1
ATOM 1621 N N . TYR A 1 211 ? -7.645 -7.230 8.696 1.00 93.62 211 TYR A N 1
ATOM 1622 C CA . TYR A 1 211 ? -7.743 -7.361 7.251 1.00 93.62 211 TYR A CA 1
ATOM 1623 C C . TYR A 1 211 ? -6.395 -7.056 6.631 1.00 93.62 211 TYR A C 1
ATOM 1625 O O . TYR A 1 211 ? -5.824 -5.996 6.866 1.00 93.62 211 TYR A O 1
ATOM 1633 N N . LYS A 1 212 ? -5.895 -7.962 5.799 1.00 91.12 212 LYS A N 1
ATOM 1634 C CA . LYS A 1 212 ? -4.744 -7.686 4.948 1.00 91.12 212 LYS A CA 1
ATOM 1635 C C . LYS A 1 212 ? -5.183 -6.868 3.737 1.00 91.12 212 LYS A C 1
ATOM 1637 O O . LYS A 1 212 ? -6.155 -7.214 3.069 1.00 91.12 212 LYS A O 1
ATOM 1642 N N . VAL A 1 213 ? -4.387 -5.860 3.391 1.00 92.06 213 VAL A N 1
ATOM 1643 C CA . VAL A 1 213 ? -4.521 -5.158 2.113 1.00 92.06 213 VAL A CA 1
ATOM 1644 C C . VAL A 1 213 ? -4.024 -6.052 0.976 1.00 92.06 213 VAL A C 1
ATOM 1646 O O . VAL A 1 213 ? -2.849 -6.425 0.881 1.00 92.06 213 VAL A O 1
ATOM 1649 N N . ALA A 1 214 ? -4.949 -6.419 0.101 1.00 90.50 214 ALA A N 1
ATOM 1650 C CA . ALA A 1 214 ? -4.688 -7.100 -1.156 1.00 90.50 214 ALA A CA 1
ATOM 1651 C C . ALA A 1 214 ? -5.772 -6.694 -2.152 1.00 90.50 214 ALA A C 1
ATOM 1653 O O . ALA A 1 214 ? -6.929 -6.536 -1.768 1.00 90.50 214 ALA A O 1
ATOM 1654 N N . VAL A 1 215 ? -5.417 -6.553 -3.425 1.00 94.00 215 VAL A N 1
ATOM 1655 C CA . VAL A 1 215 ? -6.400 -6.337 -4.491 1.00 94.00 215 VAL A CA 1
ATOM 1656 C C . VAL A 1 215 ? -6.294 -7.443 -5.530 1.00 94.00 215 VAL A C 1
ATOM 1658 O O . VAL A 1 215 ? -5.259 -8.099 -5.641 1.00 94.00 215 VAL A O 1
ATOM 1661 N N . GLY A 1 216 ? -7.372 -7.655 -6.263 1.00 93.69 216 GLY A N 1
ATOM 1662 C CA . GLY A 1 216 ? -7.467 -8.543 -7.405 1.00 93.69 216 GLY A CA 1
ATOM 1663 C C . GLY A 1 216 ? -7.851 -7.767 -8.653 1.00 93.69 216 GLY A C 1
ATOM 1664 O O . GLY A 1 216 ? -8.225 -6.594 -8.600 1.00 93.69 216 GLY A O 1
ATOM 1665 N N . MET A 1 217 ? -7.725 -8.442 -9.784 1.00 93.62 217 MET A N 1
ATOM 1666 C CA . MET A 1 217 ? -8.245 -8.011 -11.072 1.00 93.62 217 MET A CA 1
ATOM 1667 C C . MET A 1 217 ? -8.408 -9.262 -11.929 1.00 93.62 217 MET A C 1
ATOM 1669 O O . MET A 1 217 ? -7.523 -10.123 -11.962 1.00 93.62 217 MET A O 1
ATOM 1673 N N . ASP A 1 218 ? -9.530 -9.371 -12.629 1.00 92.19 218 ASP A N 1
ATOM 1674 C CA . ASP A 1 218 ? -9.828 -10.580 -13.388 1.00 92.19 218 ASP A CA 1
ATOM 1675 C C . ASP A 1 218 ? -8.805 -10.818 -14.505 1.00 92.19 218 ASP A C 1
ATOM 1677 O O . ASP A 1 218 ? -8.382 -9.910 -15.228 1.00 92.19 218 ASP A O 1
ATOM 1681 N N . GLY A 1 219 ? -8.384 -12.077 -14.630 1.00 91.69 219 GLY A N 1
ATOM 1682 C CA . GLY A 1 219 ? -7.353 -12.488 -15.579 1.00 91.69 219 GLY A CA 1
ATOM 1683 C C . GLY A 1 219 ? -5.924 -12.124 -15.165 1.00 91.69 219 GLY A C 1
ATOM 1684 O O . GLY A 1 219 ? -5.022 -12.269 -15.995 1.00 91.69 219 GLY A O 1
ATOM 1685 N N . VAL A 1 220 ? -5.699 -11.665 -13.925 1.00 94.31 220 VAL A N 1
ATOM 1686 C CA . VAL A 1 220 ? -4.353 -11.464 -13.373 1.00 94.31 220 VAL A CA 1
ATOM 1687 C C . VAL A 1 220 ? -3.809 -12.736 -12.728 1.00 94.31 220 VAL A C 1
ATOM 1689 O O . VAL A 1 220 ? -4.492 -13.408 -11.960 1.00 94.31 220 VAL A O 1
ATOM 1692 N N . GLU A 1 221 ? -2.549 -13.060 -13.019 1.00 95.19 221 GLU A N 1
ATOM 1693 C CA . GLU A 1 221 ? -1.829 -14.136 -12.339 1.00 95.19 221 GLU A CA 1
ATOM 1694 C C . GLU A 1 221 ? -0.315 -13.886 -12.295 1.00 95.19 221 GLU A C 1
ATOM 1696 O O . GLU A 1 221 ? 0.291 -13.492 -13.292 1.00 95.19 221 GLU A O 1
ATOM 1701 N N . PHE A 1 222 ? 0.302 -14.179 -11.151 1.00 94.19 222 PHE A N 1
ATOM 1702 C CA . PHE A 1 222 ? 1.746 -14.194 -10.923 1.00 94.19 222 PHE A CA 1
ATOM 1703 C C . PHE A 1 222 ? 2.269 -15.631 -10.867 1.00 94.19 222 PHE A C 1
ATOM 1705 O O . PHE A 1 222 ? 1.732 -16.468 -10.134 1.00 94.19 222 PHE A O 1
ATOM 1712 N N . PHE A 1 223 ? 3.359 -15.900 -11.588 1.00 94.44 223 PHE A N 1
ATOM 1713 C CA . PHE A 1 223 ? 4.036 -17.193 -11.574 1.00 94.44 223 PHE A CA 1
ATOM 1714 C C . PHE A 1 223 ? 5.563 -17.038 -11.415 1.00 94.44 223 PHE A C 1
ATOM 1716 O O . PHE A 1 223 ? 6.208 -16.444 -12.285 1.00 94.44 223 PHE A O 1
ATOM 1723 N N . PRO A 1 224 ? 6.160 -17.594 -10.341 1.00 94.00 224 PRO A N 1
ATOM 1724 C CA . PRO A 1 224 ? 5.486 -18.154 -9.166 1.00 94.00 224 PRO A CA 1
ATOM 1725 C C . PRO A 1 224 ? 4.666 -17.086 -8.421 1.00 94.00 224 PRO A C 1
ATOM 1727 O O . PRO A 1 224 ? 4.845 -15.884 -8.629 1.00 94.00 224 PRO A O 1
ATOM 1730 N N . LYS A 1 225 ? 3.767 -17.522 -7.528 1.00 91.56 225 LYS A N 1
ATOM 1731 C CA . LYS A 1 225 ? 3.032 -16.591 -6.660 1.00 91.56 225 LYS A CA 1
ATOM 1732 C C . LYS A 1 225 ? 4.010 -15.746 -5.838 1.00 91.56 225 LYS A C 1
ATOM 1734 O O . LYS A 1 225 ? 5.033 -16.252 -5.369 1.00 91.56 225 LYS A O 1
ATOM 1739 N N . LEU A 1 226 ? 3.670 -14.479 -5.618 1.00 87.81 226 LEU A N 1
ATOM 1740 C CA . LEU A 1 226 ? 4.481 -13.609 -4.772 1.00 87.81 226 LEU A CA 1
ATOM 1741 C C . LEU A 1 226 ? 4.443 -14.087 -3.304 1.00 87.81 226 LEU A C 1
ATOM 1743 O O . LEU A 1 226 ? 3.411 -14.587 -2.842 1.00 87.81 226 LEU A O 1
ATOM 1747 N N . PRO A 1 227 ? 5.540 -13.939 -2.535 1.00 83.50 227 PRO A N 1
ATOM 1748 C CA . PRO A 1 227 ? 5.587 -14.375 -1.141 1.00 83.50 227 PRO A CA 1
ATOM 1749 C C . PRO A 1 227 ? 4.464 -13.768 -0.290 1.00 83.50 227 PRO A C 1
ATOM 1751 O O . PRO A 1 227 ? 4.348 -12.552 -0.164 1.00 83.50 227 PRO A O 1
ATOM 1754 N N . GLY A 1 228 ? 3.637 -14.619 0.323 1.00 81.88 228 GLY A N 1
ATOM 1755 C CA . GLY A 1 228 ? 2.513 -14.184 1.162 1.00 81.88 228 GLY A CA 1
ATOM 1756 C C . GLY A 1 228 ? 1.280 -13.681 0.396 1.00 81.88 228 GLY A C 1
ATOM 1757 O O . GLY A 1 228 ? 0.401 -13.077 1.016 1.00 81.88 228 GLY A O 1
ATOM 1758 N N . TYR A 1 229 ? 1.206 -13.920 -0.916 1.00 88.12 229 TYR A N 1
ATOM 1759 C CA . TYR A 1 229 ? 0.064 -13.602 -1.776 1.00 88.12 229 TYR A CA 1
ATOM 1760 C C . TYR A 1 229 ? -0.469 -14.871 -2.455 1.00 88.12 229 TYR A C 1
ATOM 1762 O O . TYR A 1 229 ? 0.271 -15.840 -2.667 1.00 88.12 229 TYR A O 1
ATOM 1770 N N . LYS A 1 230 ? -1.766 -14.884 -2.786 1.00 91.62 230 LYS A N 1
ATOM 1771 C CA . LYS A 1 230 ? -2.297 -15.845 -3.760 1.00 91.62 230 LYS A CA 1
ATOM 1772 C C . LYS A 1 230 ? -1.836 -15.446 -5.163 1.00 91.62 230 LYS A C 1
ATOM 1774 O O . LYS A 1 230 ? -1.326 -14.349 -5.373 1.00 91.62 230 LYS A O 1
ATOM 1779 N N . LYS A 1 231 ? -1.969 -16.368 -6.114 1.00 93.75 231 LYS A N 1
ATOM 1780 C CA . LYS A 1 231 ? -1.473 -16.187 -7.486 1.00 93.75 231 LYS A CA 1
ATOM 1781 C C . LYS A 1 231 ? -2.157 -15.032 -8.226 1.00 93.75 231 LYS A C 1
ATOM 1783 O O . LYS A 1 231 ? -1.545 -14.437 -9.094 1.00 93.75 231 LYS A O 1
ATOM 1788 N N . ASP A 1 232 ? -3.389 -14.722 -7.861 1.00 92.06 232 ASP A N 1
ATOM 1789 C CA . ASP A 1 232 ? -4.271 -13.696 -8.420 1.00 92.06 232 ASP A CA 1
ATOM 1790 C C . ASP A 1 232 ? -4.258 -12.382 -7.624 1.00 92.06 232 ASP A C 1
ATOM 1792 O O . ASP A 1 232 ? -4.864 -11.398 -8.040 1.00 92.06 232 ASP A O 1
ATOM 1796 N N . TRP A 1 233 ? -3.551 -12.334 -6.491 1.00 93.12 233 TRP A N 1
ATOM 1797 C CA . TRP A 1 233 ? -3.477 -11.122 -5.684 1.00 93.12 233 TRP A CA 1
ATOM 1798 C C . TRP A 1 233 ? -2.368 -10.196 -6.171 1.00 93.12 233 TRP A C 1
ATOM 1800 O O . TRP A 1 233 ? -1.207 -10.588 -6.302 1.00 93.12 233 TRP A O 1
ATOM 1810 N N . VAL A 1 234 ? -2.720 -8.928 -6.333 1.00 91.75 234 VAL A N 1
ATOM 1811 C CA . VAL A 1 234 ? -1.837 -7.847 -6.752 1.00 91.75 234 VAL A CA 1
ATOM 1812 C C . VAL A 1 234 ? -1.445 -7.019 -5.521 1.00 91.75 234 VAL A C 1
ATOM 1814 O O . VAL A 1 234 ? -2.313 -6.486 -4.825 1.00 91.75 234 VAL A O 1
ATOM 1817 N N . PRO A 1 235 ? -0.146 -6.886 -5.207 1.00 88.38 235 PRO A N 1
ATOM 1818 C CA . PRO A 1 235 ? 0.308 -5.947 -4.186 1.00 88.38 235 PRO A CA 1
ATOM 1819 C C . PRO A 1 235 ? 0.028 -4.503 -4.609 1.00 88.38 235 PRO A C 1
ATOM 1821 O O . PRO A 1 235 ? 0.217 -4.167 -5.777 1.00 88.38 235 PRO A O 1
ATOM 1824 N N . GLY A 1 236 ? -0.306 -3.620 -3.662 1.00 88.50 236 GLY A N 1
ATOM 1825 C CA . GLY A 1 236 ? -0.652 -2.225 -3.965 1.00 88.50 236 GLY A CA 1
ATOM 1826 C C . GLY A 1 236 ? 0.395 -1.491 -4.808 1.00 88.50 236 GLY A C 1
ATOM 1827 O O . GLY A 1 236 ? 0.059 -0.837 -5.789 1.00 88.50 236 GLY A O 1
ATOM 1828 N N . CYS A 1 237 ? 1.685 -1.695 -4.533 1.00 84.06 237 CYS A N 1
ATOM 1829 C CA . CYS A 1 237 ? 2.753 -1.092 -5.336 1.00 84.06 237 CYS A CA 1
ATOM 1830 C C . CYS A 1 237 ? 2.784 -1.542 -6.810 1.00 84.06 237 CYS A C 1
ATOM 1832 O O . CYS A 1 237 ? 3.254 -0.799 -7.670 1.00 84.06 237 CYS A O 1
ATOM 1834 N N . VAL A 1 238 ? 2.271 -2.737 -7.113 1.00 89.75 238 VAL A N 1
ATOM 1835 C CA . VAL A 1 238 ? 2.183 -3.281 -8.475 1.00 89.75 238 VAL A CA 1
ATOM 1836 C C . VAL A 1 238 ? 0.943 -2.756 -9.199 1.00 89.75 238 VAL A C 1
ATOM 1838 O O . VAL A 1 238 ? 1.004 -2.556 -10.411 1.00 89.75 238 VAL A O 1
ATOM 1841 N N . VAL A 1 239 ? -0.137 -2.453 -8.468 1.00 92.56 239 VAL A N 1
ATOM 1842 C CA . VAL A 1 239 ? -1.368 -1.866 -9.027 1.00 92.56 239 VAL A CA 1
ATOM 1843 C C . VAL A 1 239 ? -1.053 -0.615 -9.834 1.00 92.56 239 VAL A C 1
ATOM 1845 O O . VAL A 1 239 ? -1.495 -0.503 -10.968 1.00 92.56 239 VAL A O 1
ATOM 1848 N N . GLU A 1 240 ? -0.216 0.286 -9.311 1.00 91.19 240 GLU A N 1
ATOM 1849 C CA . GLU A 1 240 ? 0.147 1.512 -10.032 1.00 91.19 240 GLU A CA 1
ATOM 1850 C C . GLU A 1 240 ? 0.837 1.223 -11.367 1.00 91.19 240 GLU A C 1
ATOM 1852 O O . GLU A 1 240 ? 0.465 1.799 -12.386 1.00 91.19 240 GLU A O 1
ATOM 1857 N N . ALA A 1 241 ? 1.799 0.296 -11.401 1.00 88.44 241 ALA A N 1
ATOM 1858 C CA . ALA A 1 241 ? 2.464 -0.046 -12.657 1.00 88.44 241 ALA A CA 1
ATOM 1859 C C . ALA A 1 241 ? 1.514 -0.710 -13.650 1.00 88.44 241 ALA A C 1
ATOM 1861 O O . ALA A 1 241 ? 1.623 -0.443 -14.848 1.00 88.44 241 ALA A O 1
ATOM 1862 N N . MET A 1 242 ? 0.593 -1.547 -13.170 1.00 90.69 242 MET A N 1
ATOM 1863 C CA . MET A 1 242 ? -0.403 -2.196 -14.015 1.00 90.69 242 MET A CA 1
ATOM 1864 C C . MET A 1 242 ? -1.413 -1.192 -14.569 1.00 90.69 242 MET A C 1
ATOM 1866 O O . MET A 1 242 ? -1.646 -1.212 -15.775 1.00 90.69 242 MET A O 1
ATOM 1870 N N . SER A 1 243 ? -1.936 -0.277 -13.745 1.00 90.62 243 SER A N 1
ATOM 1871 C CA . SER A 1 243 ? -2.813 0.808 -14.200 1.00 90.62 243 SER A CA 1
ATOM 1872 C C . SER A 1 243 ? -2.141 1.605 -15.312 1.00 90.62 243 SER A C 1
ATOM 1874 O O . SER A 1 243 ? -2.696 1.729 -16.399 1.00 90.62 243 SER A O 1
ATOM 1876 N N . VAL A 1 244 ? -0.893 2.029 -15.095 1.00 87.75 244 VAL A N 1
ATOM 1877 C CA . VAL A 1 244 ? -0.098 2.763 -16.090 1.00 87.75 244 VAL A CA 1
ATOM 1878 C C . VAL A 1 244 ? 0.166 1.930 -17.351 1.00 87.75 244 VAL A C 1
ATOM 1880 O O . VAL A 1 244 ? 0.118 2.455 -18.460 1.00 87.75 244 VAL A O 1
ATOM 1883 N N . ALA A 1 245 ? 0.438 0.628 -17.226 1.00 86.94 245 ALA A N 1
ATOM 1884 C CA . ALA A 1 245 ? 0.648 -0.246 -18.383 1.00 86.94 245 ALA A CA 1
ATOM 1885 C C . ALA A 1 245 ? -0.627 -0.408 -19.230 1.00 86.94 245 ALA A C 1
ATOM 1887 O O . ALA A 1 245 ? -0.542 -0.505 -20.460 1.00 86.94 245 ALA A O 1
ATOM 1888 N N . CYS A 1 246 ? -1.785 -0.423 -18.567 1.00 86.69 246 CYS A N 1
ATOM 1889 C CA . CYS A 1 246 ? -3.100 -0.511 -19.185 1.00 86.69 246 CYS A CA 1
ATOM 1890 C C . CYS A 1 246 ? -3.503 0.799 -19.889 1.00 86.69 246 CYS A C 1
ATOM 1892 O O . CYS A 1 246 ? -4.006 0.751 -21.007 1.00 86.69 246 CYS A O 1
ATOM 1894 N N . THR A 1 247 ? -3.258 1.962 -19.279 1.00 85.44 247 THR A N 1
ATOM 1895 C CA . THR A 1 247 ? -3.754 3.259 -19.781 1.00 85.44 247 THR A CA 1
ATOM 1896 C C . THR A 1 247 ? -2.724 4.067 -20.568 1.00 85.44 247 THR A C 1
ATOM 1898 O O . THR A 1 247 ? -3.091 5.031 -21.232 1.00 85.44 247 THR A O 1
ATOM 1901 N N . ALA A 1 248 ? -1.436 3.713 -20.477 1.00 80.56 248 ALA A N 1
ATOM 1902 C CA . ALA A 1 248 ? -0.306 4.572 -20.854 1.00 80.56 248 ALA A CA 1
ATOM 1903 C C . ALA A 1 248 ? -0.303 5.941 -20.138 1.00 80.56 248 ALA A C 1
ATOM 1905 O O . ALA A 1 248 ? 0.420 6.858 -20.535 1.00 80.56 248 ALA A O 1
ATOM 1906 N N . ASP A 1 249 ? -1.091 6.071 -19.068 1.00 79.94 249 ASP A N 1
ATOM 1907 C CA . ASP A 1 249 ? -1.290 7.317 -18.354 1.00 79.94 249 ASP A CA 1
ATOM 1908 C C . ASP A 1 249 ? -0.331 7.414 -17.168 1.00 79.94 249 ASP A C 1
ATOM 1910 O O . ASP A 1 249 ? -0.519 6.799 -16.120 1.00 79.94 249 ASP A O 1
ATOM 1914 N N . PHE A 1 250 ? 0.711 8.222 -17.340 1.00 71.06 250 PHE A N 1
ATOM 1915 C CA . PHE A 1 250 ? 1.636 8.595 -16.272 1.00 71.06 250 PHE A CA 1
ATOM 1916 C C . PHE A 1 250 ? 1.224 9.908 -15.587 1.00 71.06 250 PHE A C 1
ATOM 1918 O O . PHE A 1 250 ? 2.020 10.448 -14.811 1.00 71.06 250 PHE A O 1
ATOM 1925 N N . THR A 1 251 ? 0.039 10.471 -15.888 1.00 55.38 251 THR A N 1
ATOM 1926 C CA . THR A 1 251 ? -0.469 11.751 -15.356 1.00 55.38 251 THR A CA 1
ATOM 1927 C C . THR A 1 251 ? -0.898 11.611 -13.903 1.00 55.38 251 THR A C 1
ATOM 1929 O O . THR A 1 251 ? -2.033 11.684 -13.454 1.00 55.38 251 THR A O 1
ATOM 1932 N N . GLY A 1 252 ? 0.127 11.417 -13.103 1.00 55.59 252 GLY A N 1
ATOM 1933 C CA . GLY A 1 252 ? 0.043 11.226 -11.696 1.00 55.59 252 GLY A CA 1
ATOM 1934 C C . GLY A 1 252 ? 0.128 12.531 -10.939 1.00 55.59 252 GLY A C 1
ATOM 1935 O O . GLY A 1 252 ? 1.201 12.834 -10.414 1.00 55.59 252 GLY A O 1
ATOM 1936 N N . LYS A 1 253 ? -0.967 13.266 -10.774 1.00 64.19 253 LYS A N 1
ATOM 1937 C CA . LYS A 1 253 ? -1.021 14.287 -9.710 1.00 64.19 253 LYS A CA 1
ATOM 1938 C C . LYS A 1 253 ? -2.179 14.084 -8.753 1.00 64.19 253 LYS A C 1
ATOM 1940 O O . LYS A 1 253 ? -1.953 14.180 -7.550 1.00 64.19 253 LYS A O 1
ATOM 1945 N N . ASP A 1 254 ? -3.355 13.735 -9.254 1.00 88.94 254 ASP A N 1
ATOM 1946 C CA . ASP A 1 254 ? -4.527 13.547 -8.408 1.00 88.94 254 ASP A CA 1
ATOM 1947 C C . ASP A 1 254 ? -4.710 12.076 -8.007 1.00 88.94 254 ASP A C 1
ATOM 1949 O O . ASP A 1 254 ? -4.811 11.185 -8.849 1.00 88.94 254 ASP A O 1
ATOM 1953 N N . GLN A 1 255 ? -4.727 11.825 -6.697 1.00 93.75 255 GLN A N 1
ATOM 1954 C CA . GLN A 1 255 ? -4.950 10.494 -6.141 1.00 93.75 255 GLN A CA 1
ATOM 1955 C C . GLN A 1 255 ? -6.401 10.032 -6.331 1.00 93.75 255 GLN A C 1
ATOM 1957 O O . GLN A 1 255 ? -6.621 8.843 -6.541 1.00 93.75 255 GLN A O 1
ATOM 1962 N N . LEU A 1 256 ? -7.388 10.934 -6.281 1.00 94.00 256 LEU A N 1
ATOM 1963 C CA . LEU A 1 256 ? -8.796 10.556 -6.443 1.00 94.00 256 LEU A CA 1
ATOM 1964 C C . LEU A 1 256 ? -9.105 10.158 -7.884 1.00 94.00 256 LEU A C 1
ATOM 1966 O O . LEU A 1 256 ? -9.762 9.141 -8.104 1.00 94.00 256 LEU A O 1
ATOM 1970 N N . LEU A 1 257 ? -8.570 10.902 -8.855 1.00 92.50 257 LEU A N 1
ATOM 1971 C CA . LEU A 1 257 ? -8.640 10.518 -10.263 1.00 92.50 257 LEU A CA 1
ATOM 1972 C C . LEU A 1 257 ? -7.985 9.152 -10.504 1.00 92.50 257 LEU A C 1
ATOM 1974 O O . LEU A 1 257 ? -8.608 8.285 -11.114 1.00 92.50 257 LEU A O 1
ATOM 1978 N N . PHE A 1 258 ? -6.780 8.931 -9.961 1.00 93.31 258 PHE A N 1
ATOM 1979 C CA . PHE A 1 258 ? -6.107 7.633 -10.053 1.00 93.31 258 PHE A CA 1
ATOM 1980 C C . PHE A 1 258 ? -6.963 6.503 -9.465 1.00 93.31 258 PHE A C 1
ATOM 1982 O O . PHE A 1 258 ? -7.060 5.436 -10.071 1.00 93.31 258 PHE A O 1
ATOM 1989 N N . ASN A 1 259 ? -7.595 6.724 -8.305 1.00 94.69 259 ASN A N 1
ATOM 1990 C CA . ASN A 1 259 ? -8.457 5.724 -7.676 1.00 94.69 259 ASN A CA 1
ATOM 1991 C C . ASN A 1 259 ? -9.654 5.380 -8.568 1.00 94.69 259 ASN A C 1
ATOM 1993 O O . ASN A 1 259 ? -9.925 4.202 -8.792 1.00 94.69 259 ASN A O 1
ATOM 1997 N N . LYS A 1 260 ? -10.331 6.398 -9.115 1.00 93.69 260 LYS A N 1
ATOM 1998 C CA . LYS A 1 260 ? -11.472 6.219 -10.019 1.00 93.69 260 LYS A CA 1
ATOM 1999 C C . LYS A 1 260 ? -11.078 5.413 -11.259 1.00 93.69 260 LYS A C 1
ATOM 2001 O O . LYS A 1 260 ? -11.669 4.370 -11.514 1.00 93.69 260 LYS A O 1
ATOM 2006 N N . GLN A 1 261 ? -10.040 5.848 -11.974 1.00 92.69 261 GLN A N 1
ATOM 2007 C CA . GLN A 1 261 ? -9.560 5.166 -13.180 1.00 92.69 261 GLN A CA 1
ATOM 2008 C C . GLN A 1 261 ? -9.125 3.725 -12.881 1.00 92.69 261 GLN A C 1
ATOM 2010 O O . GLN A 1 261 ? -9.422 2.808 -13.639 1.00 92.69 261 GLN A O 1
ATOM 2015 N N . THR A 1 262 ? -8.433 3.504 -11.761 1.00 93.38 262 THR A N 1
ATOM 2016 C CA . THR A 1 262 ? -7.973 2.165 -11.367 1.00 93.38 262 THR A CA 1
ATOM 2017 C C . THR A 1 262 ? -9.149 1.245 -11.025 1.00 93.38 262 THR A C 1
ATOM 2019 O O . THR A 1 262 ? -9.138 0.080 -11.415 1.00 93.38 262 THR A O 1
ATOM 2022 N N . SER A 1 263 ? -10.195 1.759 -10.376 1.00 94.38 263 SER A N 1
ATOM 2023 C CA . SER A 1 263 ? -11.438 1.011 -10.155 1.00 94.38 263 SER A CA 1
ATOM 2024 C C . SER A 1 263 ? -12.133 0.659 -11.480 1.00 94.38 263 SER A C 1
ATOM 2026 O O . SER A 1 263 ? -12.482 -0.498 -11.701 1.00 94.38 263 SER A O 1
ATOM 2028 N N . GLU A 1 264 ? -12.229 1.606 -12.421 1.00 93.94 264 GLU A N 1
ATOM 2029 C CA . GLU A 1 264 ? -12.819 1.400 -13.758 1.00 93.94 264 GLU A CA 1
ATOM 2030 C C . GLU A 1 264 ? -12.053 0.368 -14.610 1.00 93.94 264 GLU A C 1
ATOM 2032 O O . GLU A 1 264 ? -12.645 -0.334 -15.434 1.00 93.94 264 GLU A O 1
ATOM 2037 N N . LEU A 1 265 ? -10.745 0.200 -14.382 1.00 92.50 265 LEU A N 1
ATOM 2038 C CA . LEU A 1 265 ? -9.969 -0.885 -14.995 1.00 92.50 265 LEU A CA 1
ATOM 2039 C C . LEU A 1 265 ? -10.400 -2.277 -14.502 1.00 92.50 265 LEU A C 1
ATOM 2041 O O . LEU A 1 265 ? -10.126 -3.273 -15.182 1.00 92.50 265 LEU A O 1
ATOM 2045 N N . GLY A 1 266 ? -11.118 -2.361 -13.382 1.00 94.38 266 GLY A N 1
ATOM 2046 C CA . GLY A 1 266 ? -11.611 -3.599 -12.782 1.00 94.38 266 GLY A CA 1
ATOM 2047 C C . GLY A 1 266 ? -10.727 -4.133 -11.658 1.00 94.38 266 GLY A C 1
ATOM 2048 O O . GLY A 1 266 ? -10.768 -5.331 -11.385 1.00 94.38 266 GLY A O 1
ATOM 2049 N N . PHE A 1 267 ? -9.909 -3.283 -11.030 1.00 95.06 267 PHE A N 1
ATOM 2050 C CA . PHE A 1 267 ? -9.272 -3.652 -9.769 1.00 95.06 267 PHE A CA 1
ATOM 2051 C C . PHE A 1 267 ? -10.297 -3.623 -8.637 1.00 95.06 267 PHE A C 1
ATOM 2053 O O . PHE A 1 267 ? -11.058 -2.665 -8.509 1.00 95.06 267 PHE A O 1
ATOM 2060 N N . TYR A 1 268 ? -10.270 -4.641 -7.782 1.00 93.50 268 TYR A N 1
ATOM 2061 C CA . TYR A 1 268 ? -11.147 -4.746 -6.621 1.00 93.50 268 TYR A CA 1
ATOM 2062 C C . TYR A 1 268 ? -10.379 -5.218 -5.382 1.00 93.50 268 TYR A C 1
ATOM 2064 O O . TYR A 1 268 ? -9.438 -6.002 -5.494 1.00 93.50 268 TYR A O 1
ATOM 2072 N N . PRO A 1 269 ? -10.747 -4.770 -4.176 1.00 92.69 269 PRO A N 1
ATOM 2073 C CA . PRO A 1 269 ? -10.127 -5.237 -2.940 1.00 92.69 269 PRO A CA 1
ATOM 2074 C C . PRO A 1 269 ? -10.515 -6.688 -2.626 1.00 92.69 269 PRO A C 1
ATOM 2076 O O . PRO A 1 269 ? -11.667 -7.098 -2.767 1.00 92.69 269 PRO A O 1
ATOM 2079 N N . HIS A 1 270 ? -9.565 -7.459 -2.106 1.00 89.94 270 HIS A N 1
ATOM 2080 C CA . HIS A 1 270 ? -9.854 -8.703 -1.409 1.00 89.94 270 HIS A CA 1
ATOM 2081 C C . HIS A 1 270 ? -9.987 -8.415 0.087 1.00 89.94 270 HIS A C 1
ATOM 2083 O O . HIS A 1 270 ? -9.033 -7.981 0.730 1.00 89.94 270 HIS A O 1
ATOM 2089 N N . LEU A 1 271 ? -11.145 -8.719 0.674 1.00 85.12 271 LEU A N 1
ATOM 2090 C CA . LEU A 1 271 ? -11.298 -8.726 2.129 1.00 85.12 271 LEU A CA 1
ATOM 2091 C C . LEU A 1 271 ? -10.679 -9.999 2.717 1.00 85.12 271 LEU A C 1
ATOM 2093 O O . LEU A 1 271 ? -11.354 -11.011 2.906 1.00 85.12 271 LEU A O 1
ATOM 2097 N N . VAL A 1 272 ? -9.377 -9.945 2.989 1.00 83.81 272 VAL A N 1
ATOM 2098 C CA . VAL A 1 272 ? -8.600 -11.056 3.549 1.00 83.81 272 VAL A CA 1
ATOM 2099 C C . VAL A 1 272 ? -8.513 -10.896 5.062 1.00 83.81 272 VAL A C 1
ATOM 2101 O O . VAL A 1 272 ? -7.739 -10.061 5.514 1.00 83.81 272 VAL A O 1
ATOM 2104 N N . ASN A 1 273 ? -9.286 -11.677 5.817 1.00 79.62 273 ASN A N 1
ATOM 2105 C CA . ASN A 1 273 ? -9.165 -11.782 7.279 1.00 79.62 273 ASN A CA 1
ATOM 2106 C C . ASN A 1 273 ? -8.137 -12.857 7.650 1.00 79.62 273 ASN A C 1
ATOM 2108 O O . ASN A 1 273 ? -8.206 -13.939 7.018 1.00 79.62 273 ASN A O 1
#